Protein AF-0000000078178823 (afdb_homodimer)

Secondary structure (DSSP, 8-state):
---PPPEEEEEE--SSHHHHHHHHHHIIIIIGGGTT--SEEEEEEEEE-TTS-HHHHHHHHHHHHHHHHHTT---EEEEEEES-HHHHHHHHHHHTT-SEEEEES--TT--TT-SS-HHHHHHHHH-SSEEEEE---/---PPPEEEEEEE-SSHHHHHHHHHHIIIIIGGGTT--SEEEEEEEEE-TTS-HHHHHHHHHHHHHHHHHTT---EEEEEEES-HHHHHHHHHHHTT-SEEEEES--TT--TT-SS-HHHHHHHHH-SSEEEEE---

Foldseek 3Di:
DPLPQAAEEEEEWAPFPQSVVQLLVCCVPQNLVPPPPGSYQYEYEYEDEPPDDPVRLVVRQVVSCVSCVVSPNHRYHYYYHYDDLQVRQLVVCVVVVHQEYEYEQDDDPDDPPRRRYPNLVSCCVRRPHYYHYDYDD/DPLPQAAEEEEEWAPFPQSVVQLLVCCVPQNLVPPPDGSYQYEYEYEDEPPDDPVRLVVRQVVSCVSCVVSPNHRYHYYYHYDDLQVRQLVVCVVVVHQEYEYEQEDDPDDPPRRRYPNLVSCCVRRPHYYHYDYDD

Sequence (274 aa):
MAVAEKQVMVIGIDDSEHSTYALEWILDHFFVPVAPNCPFKLYIVHAKPTASSAKISARVLEKAKEICTSKSVTDVVLEVGEGDARNVLCEAVEKHHASILVVGSHGYGAIRRAFLGSVSDYCIHNASCSVVIVKKTMAVAEKQVMVIGIDDSEHSTYALEWILDHFFVPVAPNCPFKLYIVHAKPTASSAKISARVLEKAKEICTSKSVTDVVLEVGEGDARNVLCEAVEKHHASILVVGSHGYGAIRRAFLGSVSDYCIHNASCSVVIVKKT

Organism: Punica granatum (NCBI:txid22663)

Structure (mmCIF, N/CA/C/O backbone):
data_AF-0000000078178823-model_v1
#
loop_
_entity.id
_entity.type
_entity.pdbx_description
1 polymer 'UspA domain-containing protein'
#
loop_
_atom_site.group_PDB
_atom_site.id
_atom_site.type_symbol
_atom_site.label_atom_id
_atom_site.label_alt_id
_atom_site.label_comp_id
_atom_site.label_asym_id
_atom_site.label_entity_id
_atom_site.label_seq_id
_atom_site.pdbx_PDB_ins_code
_atom_site.Cartn_x
_atom_site.Cartn_y
_atom_site.Cartn_z
_atom_site.occupancy
_atom_site.B_iso_or_equiv
_atom_site.auth_seq_id
_atom_site.auth_comp_id
_atom_site.auth_asym_id
_atom_site.auth_atom_id
_atom_site.pdbx_PDB_model_num
ATOM 1 N N . MET A 1 1 ? -22.641 -2.041 21.281 1 36.16 1 MET A N 1
ATOM 2 C CA . MET A 1 1 ? -21.891 -2.883 20.344 1 36.16 1 MET A CA 1
ATOM 3 C C . MET A 1 1 ? -20.453 -2.389 20.203 1 36.16 1 MET A C 1
ATOM 5 O O . MET A 1 1 ? -20.219 -1.2 19.969 1 36.16 1 MET A O 1
ATOM 9 N N . ALA A 1 2 ? -19.516 -3.02 20.672 1 43.03 2 ALA A N 1
ATOM 10 C CA . ALA A 1 2 ? -18.141 -2.512 20.812 1 43.03 2 ALA A CA 1
ATOM 11 C C . ALA A 1 2 ? -17.609 -1.988 19.484 1 43.03 2 ALA A C 1
ATOM 13 O O . ALA A 1 2 ? -17.594 -2.715 18.484 1 43.03 2 ALA A O 1
ATOM 14 N N . VAL A 1 3 ? -17.906 -0.831 19.078 1 53.41 3 VAL A N 1
ATOM 15 C CA . VAL A 1 3 ? -17.453 -0.227 17.828 1 53.41 3 VAL A CA 1
ATOM 16 C C . VAL A 1 3 ? -15.992 -0.586 17.578 1 53.41 3 VAL A C 1
ATOM 18 O O . VAL A 1 3 ? -15.125 -0.303 18.406 1 53.41 3 VAL A O 1
ATOM 21 N N . ALA A 1 4 ? -15.711 -1.57 16.781 1 67.44 4 ALA A N 1
ATOM 22 C CA . ALA A 1 4 ? -14.344 -1.986 16.469 1 67.44 4 ALA A CA 1
ATOM 23 C C . ALA A 1 4 ? -13.469 -0.785 16.125 1 67.44 4 ALA A C 1
ATOM 25 O O . ALA A 1 4 ? -13.906 0.122 15.414 1 67.44 4 ALA A O 1
ATOM 26 N N . GLU A 1 5 ? -12.461 -0.578 16.984 1 86.25 5 GLU A N 1
ATOM 27 C CA . GLU A 1 5 ? -11.508 0.513 16.812 1 86.25 5 GLU A CA 1
ATOM 28 C C . GLU A 1 5 ? -10.961 0.547 15.383 1 86.25 5 GLU A C 1
ATOM 30 O O . GLU A 1 5 ? -10.641 -0.496 14.812 1 86.25 5 GLU A O 1
ATOM 35 N N . LYS A 1 6 ? -11.102 1.68 14.766 1 94.75 6 LYS A N 1
ATOM 36 C CA . LYS A 1 6 ? -10.617 1.853 13.398 1 94.75 6 LYS A CA 1
ATOM 37 C C . LYS A 1 6 ? -9.102 1.7 13.32 1 94.75 6 LYS A C 1
ATOM 39 O O . LYS A 1 6 ? -8.391 2.1 14.242 1 94.75 6 LYS A O 1
ATOM 44 N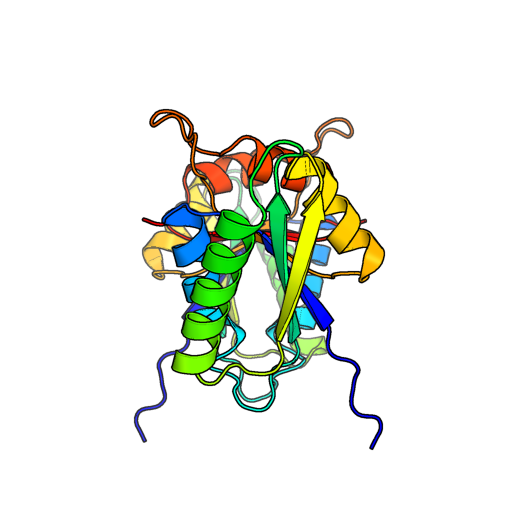 N . GLN A 1 7 ? -8.68 1.023 12.32 1 96.75 7 GLN A N 1
ATOM 45 C CA . GLN A 1 7 ? -7.246 0.985 12.07 1 96.75 7 GLN A CA 1
ATOM 46 C C . GLN A 1 7 ? -6.73 2.342 11.602 1 96.75 7 GLN A C 1
ATOM 48 O O . GLN A 1 7 ? -7.457 3.09 10.938 1 96.75 7 GLN A O 1
ATOM 53 N N . VAL A 1 8 ? -5.504 2.658 11.945 1 97.94 8 VAL A N 1
ATOM 54 C CA . VAL A 1 8 ? -4.949 3.975 11.656 1 97.94 8 VAL A CA 1
ATOM 55 C C . VAL A 1 8 ? -4.137 3.924 10.359 1 97.94 8 VAL A C 1
ATOM 57 O O . VAL A 1 8 ? -3.307 3.029 10.18 1 97.94 8 VAL A O 1
ATOM 60 N N . MET A 1 9 ? -4.391 4.824 9.469 1 98.62 9 MET A N 1
ATOM 61 C CA . MET A 1 9 ? -3.629 5.09 8.25 1 98.62 9 MET A CA 1
ATOM 62 C C . MET A 1 9 ? -3.021 6.488 8.281 1 98.62 9 MET A C 1
ATOM 64 O O . MET A 1 9 ? -3.715 7.465 8.57 1 98.62 9 MET A O 1
ATOM 68 N N . VAL A 1 10 ? -1.735 6.551 8.062 1 98.88 10 VAL A N 1
ATOM 69 C CA . VAL A 1 10 ? -1.032 7.828 7.988 1 98.88 10 VAL A CA 1
ATOM 70 C C . VAL A 1 10 ? -0.625 8.109 6.543 1 98.88 10 VAL A C 1
ATOM 72 O O . VAL A 1 10 ? -0.158 7.207 5.836 1 98.88 10 VAL A O 1
ATOM 75 N N . ILE A 1 11 ? -0.822 9.289 6.105 1 98.88 11 ILE A N 1
ATOM 76 C CA . ILE A 1 11 ? -0.315 9.695 4.801 1 98.88 11 ILE A CA 1
ATOM 77 C C . ILE A 1 11 ? 0.519 10.969 4.941 1 98.88 11 ILE A C 1
ATOM 79 O O . ILE A 1 11 ? 0.157 11.875 5.695 1 98.88 11 ILE A O 1
ATOM 83 N N . GLY A 1 12 ? 1.683 10.984 4.277 1 98.31 12 GLY A N 1
ATOM 84 C CA . GLY A 1 12 ? 2.482 12.195 4.168 1 98.31 12 GLY A CA 1
ATOM 85 C C . GLY A 1 12 ? 2.053 13.094 3.025 1 98.31 12 GLY A C 1
ATOM 86 O O . GLY A 1 12 ? 1.859 12.633 1.899 1 98.31 12 GLY A O 1
ATOM 87 N N . ILE A 1 13 ? 1.936 14.391 3.355 1 97.38 13 ILE A N 1
ATOM 88 C CA . ILE A 1 13 ? 1.547 15.336 2.316 1 97.38 13 ILE A CA 1
ATOM 89 C C . ILE A 1 13 ? 2.52 16.516 2.303 1 97.38 13 ILE A C 1
ATOM 91 O O . ILE A 1 13 ? 2.984 16.953 3.355 1 97.38 13 ILE A O 1
ATOM 95 N N . ASP A 1 14 ? 2.818 16.953 1.162 1 94.19 14 ASP A N 1
ATOM 96 C CA . ASP A 1 14 ? 3.559 18.188 0.953 1 94.19 14 ASP A CA 1
ATOM 97 C C . ASP A 1 14 ? 2.9 19.047 -0.125 1 94.19 14 ASP A C 1
ATOM 99 O O . ASP A 1 14 ? 1.685 18.984 -0.322 1 94.19 14 ASP A O 1
ATOM 103 N N . ASP A 1 15 ? 3.68 19.891 -0.769 1 92.25 15 ASP A N 1
ATOM 104 C CA . ASP A 1 15 ? 3.086 20.766 -1.768 1 92.25 15 ASP A CA 1
ATOM 105 C C . ASP A 1 15 ? 3.248 20.203 -3.174 1 92.25 15 ASP A C 1
ATOM 107 O O . ASP A 1 15 ? 3.035 20.906 -4.164 1 92.25 15 ASP A O 1
ATOM 111 N N . SER A 1 16 ? 3.611 18.938 -3.324 1 92.19 16 SER A N 1
ATOM 112 C CA . SER A 1 16 ? 3.84 18.312 -4.625 1 92.19 16 SER A CA 1
ATOM 113 C C . SER A 1 16 ? 2.553 17.719 -5.188 1 92.19 16 SER A C 1
ATOM 115 O O . SER A 1 16 ? 1.635 17.375 -4.434 1 92.19 16 SER A O 1
ATOM 117 N N . GLU A 1 17 ? 2.449 17.562 -6.488 1 93.38 17 GLU A N 1
ATOM 118 C CA . GLU A 1 17 ? 1.329 16.891 -7.156 1 93.38 17 GLU A CA 1
ATOM 119 C C . GLU A 1 17 ? 1.271 15.414 -6.805 1 93.38 17 GLU A C 1
ATOM 121 O O . GLU A 1 17 ? 0.188 14.828 -6.727 1 93.38 17 GLU A O 1
ATOM 126 N N . HIS A 1 18 ? 2.42 14.867 -6.543 1 94.31 18 HIS A N 1
ATOM 127 C CA . HIS A 1 18 ? 2.479 13.438 -6.238 1 94.31 18 HIS A CA 1
ATOM 128 C C . HIS A 1 18 ? 1.829 13.141 -4.891 1 94.31 18 HIS A C 1
ATOM 130 O O . HIS A 1 18 ? 1.118 12.141 -4.75 1 94.31 18 HIS A O 1
ATOM 136 N N . SER A 1 19 ? 2.127 14.016 -3.91 1 95.94 19 SER A N 1
ATOM 137 C CA . SER A 1 19 ? 1.507 13.797 -2.609 1 95.94 19 SER A CA 1
ATOM 138 C C . SER A 1 19 ? 0.006 14.07 -2.658 1 95.94 19 SER A C 1
ATOM 140 O O . SER A 1 19 ? -0.776 13.375 -2.006 1 95.94 19 SER A O 1
ATOM 142 N N . THR A 1 20 ? -0.407 15.07 -3.42 1 96.69 20 THR A N 1
ATOM 143 C CA . THR A 1 20 ? -1.826 15.352 -3.611 1 96.69 20 THR A CA 1
ATOM 144 C C . THR A 1 20 ? -2.521 14.18 -4.301 1 96.69 20 THR A C 1
ATOM 146 O O . THR A 1 20 ? -3.592 13.742 -3.871 1 96.69 20 THR A O 1
ATOM 149 N N . TYR A 1 21 ? -1.889 13.688 -5.34 1 97.75 21 TYR A N 1
ATOM 150 C CA . TYR A 1 21 ? -2.43 12.516 -6.023 1 97.75 21 TYR A CA 1
ATOM 151 C C . TYR A 1 21 ? -2.543 11.336 -5.074 1 97.75 21 TYR A C 1
ATOM 153 O O . TYR A 1 21 ? -3.533 10.602 -5.098 1 97.75 21 TYR A O 1
ATOM 161 N N . ALA A 1 22 ? -1.539 11.188 -4.23 1 98.5 22 ALA A N 1
ATOM 162 C CA . ALA A 1 22 ? -1.562 10.07 -3.285 1 98.5 22 ALA A CA 1
ATOM 163 C C . ALA A 1 22 ? -2.768 10.164 -2.355 1 98.5 22 ALA A C 1
ATOM 165 O O . ALA A 1 22 ? -3.434 9.164 -2.09 1 98.5 22 ALA A O 1
ATOM 166 N N . LEU A 1 23 ? -3.045 11.336 -1.904 1 98.62 23 LEU A N 1
ATOM 167 C CA . LEU A 1 23 ? -4.211 11.539 -1.052 1 98.62 23 LEU A CA 1
ATOM 168 C C . LEU A 1 23 ? -5.496 11.195 -1.8 1 98.62 23 LEU A C 1
ATOM 170 O O . LEU A 1 23 ? -6.324 10.43 -1.307 1 98.62 23 LEU A O 1
ATOM 174 N N . GLU A 1 24 ? -5.621 11.711 -2.961 1 98.62 24 GLU A N 1
ATOM 175 C CA . GLU A 1 24 ? -6.812 11.414 -3.754 1 98.62 24 GLU A CA 1
ATOM 176 C C . GLU A 1 24 ? -6.945 9.914 -4.004 1 98.62 24 GLU A C 1
ATOM 178 O O . GLU A 1 24 ? -8.047 9.359 -3.908 1 98.62 24 GLU A O 1
ATOM 183 N N . TRP A 1 25 ? -5.848 9.359 -4.324 1 98.5 25 TRP A N 1
ATOM 184 C CA . TRP A 1 25 ? -5.82 7.941 -4.656 1 98.5 25 TRP A CA 1
ATOM 185 C C . TRP A 1 25 ? -6.301 7.094 -3.48 1 98.5 25 TRP A C 1
ATOM 187 O O . TRP A 1 25 ? -7.152 6.219 -3.645 1 98.5 25 TRP A O 1
ATOM 197 N N . ILE A 1 26 ? -5.797 7.355 -2.244 1 98.44 26 ILE A N 1
ATOM 198 C CA . ILE A 1 26 ? -6.195 6.504 -1.129 1 98.44 26 ILE A CA 1
ATOM 199 C C . ILE A 1 26 ? -7.66 6.758 -0.779 1 98.44 26 ILE A C 1
ATOM 201 O O . ILE A 1 26 ? -8.367 5.848 -0.338 1 98.44 26 ILE A O 1
ATOM 205 N N . LEU A 1 27 ? -8.148 7.988 -0.981 1 98.38 27 LEU A N 1
ATOM 206 C CA . LEU A 1 27 ? -9.555 8.266 -0.74 1 98.38 27 LEU A CA 1
ATOM 207 C C . LEU A 1 27 ? -10.438 7.504 -1.726 1 98.38 27 LEU A C 1
ATOM 209 O O . LEU A 1 27 ? -11.422 6.875 -1.328 1 98.38 27 LEU A O 1
ATOM 213 N N . ASP A 1 28 ? -10.016 7.492 -2.938 1 97.75 28 ASP A N 1
ATOM 214 C CA . ASP A 1 28 ? -10.797 6.867 -3.998 1 97.75 28 ASP A CA 1
ATOM 215 C C . ASP A 1 28 ? -10.789 5.344 -3.863 1 97.75 28 ASP A C 1
ATOM 217 O O . ASP A 1 28 ? -11.742 4.676 -4.266 1 97.75 28 ASP A O 1
ATOM 221 N N . HIS A 1 29 ? -9.773 4.84 -3.232 1 97 29 HIS A N 1
ATOM 222 C CA . HIS A 1 29 ? -9.625 3.389 -3.266 1 97 29 HIS A CA 1
ATOM 223 C C . HIS A 1 29 ? -9.992 2.768 -1.92 1 97 29 HIS A C 1
ATOM 225 O O . HIS A 1 29 ? -10.477 1.636 -1.864 1 97 29 HIS A O 1
ATOM 231 N N . PHE A 1 30 ? -9.836 3.533 -0.804 1 96.69 30 PHE A N 1
ATOM 232 C CA . PHE A 1 30 ? -9.961 2.895 0.5 1 96.69 30 PHE A CA 1
ATOM 233 C C . PHE A 1 30 ? -11.047 3.566 1.33 1 96.69 30 PHE A C 1
ATOM 235 O O . PHE A 1 30 ? -11.5 3.016 2.34 1 96.69 30 PHE A O 1
ATOM 242 N N . PHE A 1 31 ? -11.539 4.688 0.917 1 96.88 31 PHE A N 1
ATOM 243 C CA . PHE A 1 31 ? -12.484 5.406 1.763 1 96.88 31 PHE A CA 1
ATOM 244 C C . PHE A 1 31 ? -13.836 5.543 1.073 1 96.88 31 PHE A C 1
ATOM 246 O O . PHE A 1 31 ? -14.844 5.035 1.568 1 96.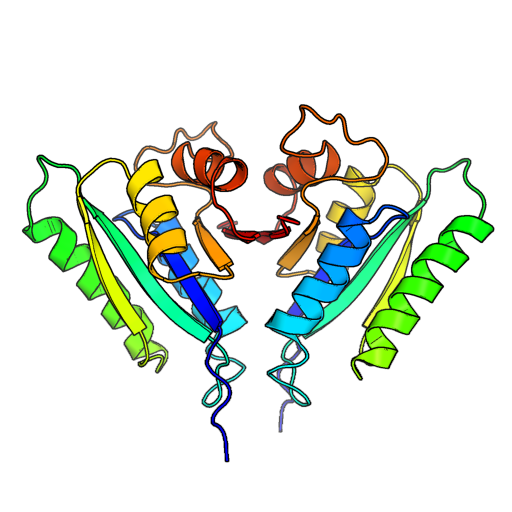88 31 PHE A O 1
ATOM 253 N N . VAL A 1 32 ? -13.828 6.07 -0.137 1 96.62 32 VAL A N 1
ATOM 254 C CA . VAL A 1 32 ? -15.07 6.391 -0.833 1 96.62 32 VAL A CA 1
ATOM 255 C C . VAL A 1 32 ? -15.867 5.113 -1.085 1 96.62 32 VAL A C 1
ATOM 257 O O . VAL A 1 32 ? -17.062 5.051 -0.797 1 96.62 32 VAL A O 1
ATOM 260 N N . PRO A 1 33 ? -15.25 4.047 -1.498 1 95.06 33 PRO A N 1
ATOM 261 C CA . PRO A 1 33 ? -16.031 2.861 -1.863 1 95.06 33 PRO A CA 1
ATOM 262 C C . PRO A 1 33 ? -16.641 2.164 -0.653 1 95.06 33 PRO A C 1
ATOM 264 O O . PRO A 1 33 ? -17.531 1.316 -0.808 1 95.06 33 PRO A O 1
ATOM 267 N N . VAL A 1 34 ? -16.172 2.5 0.53 1 93.5 34 VAL A N 1
ATOM 268 C CA . VAL A 1 34 ? -16.672 1.788 1.703 1 93.5 34 VAL A CA 1
ATOM 269 C C . VAL A 1 34 ? -17.391 2.762 2.631 1 93.5 34 VAL A C 1
ATOM 271 O O . VAL A 1 34 ? -17.672 2.438 3.787 1 93.5 34 VAL A O 1
ATOM 274 N N . ALA A 1 35 ? -17.656 3.912 2.125 1 90.44 35 ALA A N 1
ATOM 275 C CA . ALA A 1 35 ? -18.422 4.895 2.898 1 90.44 35 ALA A CA 1
ATOM 276 C C . ALA A 1 35 ? -19.859 4.422 3.125 1 90.44 35 ALA A C 1
ATOM 278 O O . ALA A 1 35 ? -20.438 3.77 2.262 1 90.44 35 ALA A O 1
ATOM 279 N N . PRO A 1 36 ? -20.297 4.645 4.312 1 86 36 P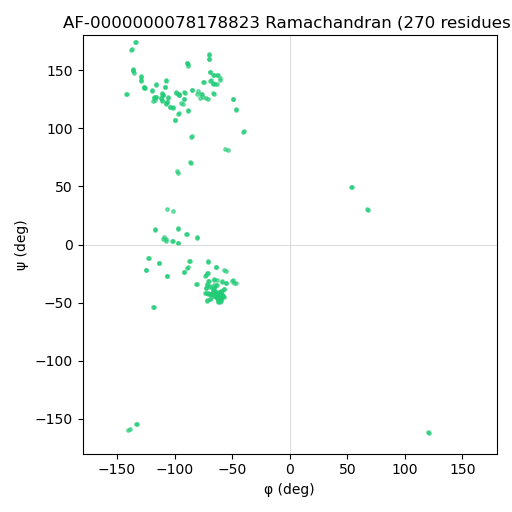RO A N 1
ATOM 280 C CA . PRO A 1 36 ? -19.734 5.492 5.375 1 86 36 PRO A CA 1
ATOM 281 C C . PRO A 1 36 ? -19.016 4.691 6.445 1 86 36 PRO A C 1
ATOM 283 O O . PRO A 1 36 ? -18.547 5.258 7.445 1 86 36 PRO A O 1
ATOM 286 N N . ASN A 1 37 ? -18.938 3.418 6.273 1 86.44 37 ASN A N 1
ATOM 287 C CA . ASN A 1 37 ? -18.328 2.57 7.297 1 86.44 37 ASN A CA 1
ATOM 288 C C . ASN A 1 37 ? -16.859 2.266 6.988 1 86.44 37 ASN A C 1
ATOM 290 O O . ASN A 1 37 ? -16.484 1.102 6.879 1 86.44 37 ASN A O 1
ATOM 294 N N . CYS A 1 38 ? -16.062 3.24 6.934 1 92.12 38 CYS A N 1
ATOM 295 C CA . CYS A 1 38 ? -14.641 3.078 6.645 1 92.12 38 CYS A CA 1
ATOM 296 C C . CYS A 1 38 ? -13.898 2.543 7.863 1 92.12 38 CYS A C 1
ATOM 298 O O . CYS A 1 38 ? -14.031 3.08 8.961 1 92.12 38 CYS A O 1
ATOM 300 N N . PRO A 1 39 ? -13.156 1.541 7.688 1 94.25 39 PRO A N 1
ATOM 301 C CA . PRO A 1 39 ? -12.445 0.954 8.828 1 94.25 39 PRO A CA 1
ATOM 302 C C . PRO A 1 39 ? -11.18 1.717 9.188 1 94.25 39 PRO A C 1
ATOM 304 O O . PRO A 1 39 ? -10.438 1.304 10.094 1 94.25 39 PRO A O 1
ATOM 307 N N . PHE A 1 40 ? -10.93 2.838 8.555 1 96.56 40 PHE A N 1
ATOM 308 C CA . PHE A 1 40 ? -9.68 3.553 8.75 1 96.56 40 PHE A CA 1
ATOM 309 C C . PHE A 1 40 ? -9.922 4.918 9.383 1 96.56 40 PHE A C 1
ATOM 311 O O . PHE A 1 40 ? -10.898 5.594 9.047 1 96.56 40 PHE A O 1
ATOM 318 N N . LYS A 1 41 ? -9.133 5.199 10.25 1 97.44 41 LYS A N 1
ATOM 319 C CA . LYS A 1 41 ? -8.898 6.582 10.672 1 97.44 41 LYS A CA 1
ATOM 320 C C . LYS A 1 41 ? -7.688 7.176 9.953 1 97.44 41 LYS A C 1
ATOM 322 O O . LYS A 1 41 ? -6.594 6.609 10 1 97.44 41 LYS A O 1
ATOM 327 N N . LEU A 1 42 ? -7.871 8.305 9.375 1 98.5 42 LEU A N 1
ATOM 328 C CA . LEU A 1 42 ? -6.836 8.859 8.508 1 98.5 42 LEU A CA 1
ATOM 329 C C . LEU A 1 42 ? -6.113 10.016 9.203 1 98.5 42 LEU A C 1
ATOM 331 O O . LEU A 1 42 ? -6.75 10.945 9.688 1 98.5 42 LEU A O 1
ATOM 335 N N . TYR A 1 43 ? -4.832 9.938 9.266 1 98.88 43 TYR A N 1
ATOM 336 C CA . TYR A 1 43 ? -3.959 11.031 9.664 1 98.88 43 TYR A CA 1
ATOM 337 C C . TYR A 1 43 ? -3.209 11.602 8.461 1 98.88 43 TYR A C 1
ATOM 339 O O . TYR A 1 43 ? -2.484 10.875 7.777 1 98.88 43 TYR A O 1
ATOM 347 N N . ILE A 1 44 ? -3.369 12.836 8.234 1 98.88 44 ILE A N 1
ATOM 348 C CA . ILE A 1 44 ? -2.639 13.547 7.191 1 98.88 44 ILE A CA 1
ATOM 349 C C . ILE A 1 44 ? -1.534 14.391 7.82 1 98.88 44 ILE A C 1
ATOM 351 O O . ILE A 1 44 ? -1.814 15.32 8.578 1 98.88 44 ILE A O 1
ATOM 355 N N . VAL A 1 45 ? -0.297 14.062 7.449 1 98.62 45 VAL A N 1
ATOM 356 C CA . VAL A 1 45 ? 0.845 14.648 8.141 1 98.62 45 VAL A CA 1
ATOM 357 C C . VAL A 1 45 ? 1.678 15.477 7.168 1 98.62 45 VAL A C 1
ATOM 359 O O . VAL A 1 45 ? 2.061 14.992 6.102 1 98.62 45 VAL A O 1
ATOM 362 N N . HIS A 1 46 ? 1.916 16.625 7.473 1 97.5 46 HIS A N 1
ATOM 363 C CA . HIS A 1 46 ? 2.836 17.5 6.75 1 97.5 46 HIS A CA 1
ATOM 364 C C . HIS A 1 46 ? 4.086 17.797 7.578 1 97.5 46 HIS A C 1
ATOM 366 O O . HIS A 1 46 ? 3.986 18.25 8.719 1 97.5 46 HIS A O 1
ATOM 372 N N . ALA A 1 47 ? 5.223 17.453 6.93 1 95.62 47 ALA A N 1
ATOM 373 C CA . ALA A 1 47 ? 6.496 17.781 7.562 1 95.62 47 ALA A CA 1
ATOM 374 C C . ALA A 1 47 ? 6.957 19.188 7.168 1 95.62 47 ALA A C 1
ATOM 376 O O . ALA A 1 47 ? 7.172 19.453 5.984 1 95.62 47 ALA A O 1
ATOM 377 N N . LYS A 1 48 ? 7.023 19.969 8.047 1 89 48 LYS A N 1
ATOM 378 C CA . LYS A 1 48 ? 7.461 21.344 7.852 1 89 48 LYS A CA 1
ATOM 379 C C . LYS A 1 48 ? 8.953 21.5 8.133 1 89 48 LYS A C 1
ATOM 381 O O . LYS A 1 48 ? 9.422 21.172 9.227 1 89 48 LYS A O 1
ATOM 386 N N . PRO A 1 49 ? 9.633 21.984 7.059 1 78.69 49 PRO A N 1
ATOM 387 C CA . PRO A 1 49 ? 11.023 22.281 7.414 1 78.69 49 PRO A CA 1
ATOM 388 C C . PRO A 1 49 ? 11.125 23.328 8.523 1 78.69 49 PRO A C 1
ATOM 390 O O . PRO A 1 49 ? 10.273 24.203 8.633 1 78.69 49 PRO A O 1
ATOM 393 N N . THR A 1 50 ? 12.062 23.172 9.383 1 70.69 50 THR A N 1
ATOM 394 C CA . THR A 1 50 ? 12.266 24.031 10.531 1 70.69 50 THR A CA 1
ATOM 395 C C . THR A 1 50 ? 12.227 25.5 10.117 1 70.69 50 THR A C 1
ATOM 397 O O . THR A 1 50 ? 11.664 26.344 10.82 1 70.69 50 THR A O 1
ATOM 400 N N . ALA A 1 51 ? 12.656 25.797 8.992 1 71.81 51 ALA A N 1
ATOM 401 C CA . ALA A 1 51 ? 12.797 27.188 8.57 1 71.81 51 ALA A CA 1
ATOM 402 C C . ALA A 1 51 ? 11.594 27.641 7.754 1 71.81 51 ALA A C 1
ATOM 404 O O . ALA A 1 51 ? 11.508 28.797 7.348 1 71.81 51 ALA A O 1
ATOM 405 N N . SER A 1 52 ? 10.688 26.766 7.617 1 67.12 52 SER A N 1
ATOM 406 C CA . SER A 1 52 ? 9.602 27.094 6.707 1 67.12 52 SER A CA 1
ATOM 407 C C . SER A 1 52 ? 8.461 27.812 7.43 1 67.12 52 SER A C 1
ATOM 409 O O . SER A 1 52 ? 8.344 27.719 8.656 1 67.12 52 SER A O 1
ATOM 411 N N . SER A 1 53 ? 7.77 28.516 6.656 1 72.69 53 SER A N 1
ATOM 412 C CA . SER A 1 53 ? 6.668 29.344 7.156 1 72.69 53 SER A CA 1
ATOM 413 C C . SER A 1 53 ? 5.457 28.484 7.504 1 72.69 53 SER A C 1
ATOM 415 O O . SER A 1 53 ? 5.164 27.5 6.816 1 72.69 53 SER A O 1
ATOM 417 N N . ALA A 1 54 ? 4.898 28.859 8.547 1 82.56 54 ALA A N 1
ATOM 418 C CA . ALA A 1 54 ? 3.629 28.297 8.992 1 82.56 54 ALA A CA 1
ATOM 419 C C . ALA A 1 54 ? 2.553 28.453 7.922 1 82.56 54 ALA A C 1
ATOM 421 O O . ALA A 1 54 ? 1.63 27.641 7.84 1 82.56 54 ALA A O 1
ATOM 422 N N . LYS A 1 55 ? 2.812 29.391 7.074 1 87.06 55 LYS A N 1
ATOM 423 C CA . LYS A 1 55 ? 1.81 29.688 6.055 1 87.06 55 LYS A CA 1
ATOM 424 C C . LYS A 1 55 ? 1.758 28.578 5.004 1 87.06 55 LYS A C 1
ATOM 426 O O . LYS A 1 55 ? 0.678 28.203 4.539 1 87.06 55 LYS A O 1
ATOM 431 N N . ILE A 1 56 ? 2.82 28.062 4.684 1 86.81 56 ILE A N 1
ATOM 432 C CA . ILE A 1 56 ? 2.871 27.016 3.668 1 86.81 56 ILE A CA 1
ATOM 433 C C . ILE A 1 56 ? 2.215 25.75 4.203 1 86.81 56 ILE A C 1
ATOM 435 O O . ILE A 1 56 ? 1.407 25.125 3.512 1 86.81 56 ILE A O 1
ATOM 439 N N . SER A 1 57 ? 2.521 25.469 5.41 1 92.81 57 SER A N 1
ATOM 440 C CA . SER A 1 57 ? 1.923 24.297 6.031 1 92.81 57 SER A CA 1
ATOM 441 C C . SER A 1 57 ? 0.403 24.406 6.086 1 92.81 57 SER A C 1
ATOM 443 O O . SER A 1 57 ? -0.309 23.438 5.809 1 92.81 57 SER A O 1
ATOM 445 N N . ALA A 1 58 ? -0.041 25.578 6.438 1 94 58 ALA A N 1
ATOM 446 C CA . ALA A 1 58 ? -1.481 25.812 6.516 1 94 58 ALA A CA 1
ATOM 447 C C . ALA A 1 58 ? -2.145 25.609 5.156 1 94 58 ALA A C 1
ATOM 449 O O . ALA A 1 58 ? -3.209 25 5.059 1 94 58 ALA A O 1
ATOM 450 N N . ARG A 1 59 ? -1.521 26.062 4.164 1 94.56 59 ARG A N 1
ATOM 451 C CA . ARG A 1 59 ? -2.055 25.953 2.812 1 94.56 59 ARG A CA 1
ATOM 452 C C . ARG A 1 59 ? -2.104 24.484 2.373 1 94.56 59 ARG A C 1
ATOM 454 O O . ARG A 1 59 ? -3.096 24.047 1.795 1 94.56 59 ARG A O 1
ATOM 461 N N . VAL A 1 60 ? -1.052 23.797 2.646 1 95.25 60 VAL A N 1
ATOM 462 C CA . VAL A 1 60 ? -0.96 22.391 2.268 1 95.25 60 VAL A CA 1
ATOM 463 C C . VAL A 1 60 ? -2.066 21.594 2.961 1 95.25 60 VAL A C 1
ATOM 465 O O . VAL A 1 60 ? -2.779 20.828 2.316 1 95.25 60 VAL A O 1
ATOM 468 N N . LEU A 1 61 ? -2.238 21.828 4.234 1 97.12 61 LEU A N 1
ATOM 469 C CA . LEU A 1 61 ? -3.227 21.078 4.996 1 97.12 61 LEU A CA 1
ATOM 470 C C . LEU A 1 61 ? -4.645 21.5 4.625 1 97.12 61 LEU A C 1
ATOM 472 O O . LEU A 1 61 ? -5.562 20.672 4.629 1 97.12 61 LEU A O 1
ATOM 476 N N . GLU A 1 62 ? -4.805 22.734 4.316 1 97.25 62 GLU A N 1
ATOM 477 C CA . GLU A 1 62 ? -6.113 23.203 3.873 1 97.25 62 GLU A CA 1
ATOM 478 C C . GLU A 1 62 ? -6.52 22.547 2.559 1 97.25 62 GLU A C 1
ATOM 480 O O . GLU A 1 62 ? -7.672 22.141 2.389 1 97.25 62 GLU A O 1
ATOM 485 N N . LYS A 1 63 ? -5.617 22.5 1.678 1 97.69 63 LYS A N 1
ATOM 486 C CA . LYS A 1 63 ? -5.875 21.828 0.414 1 97.69 63 LYS A CA 1
ATOM 487 C C . LYS A 1 63 ? -6.238 20.359 0.644 1 97.69 63 LYS A C 1
ATOM 489 O O . LYS A 1 63 ? -7.172 19.844 0.028 1 97.69 63 LYS A O 1
ATOM 494 N N . ALA A 1 64 ? -5.488 19.719 1.53 1 98.44 64 ALA A N 1
ATOM 495 C CA . ALA A 1 64 ? -5.773 18.328 1.865 1 98.44 64 ALA A CA 1
ATOM 496 C C . ALA A 1 64 ? -7.18 18.188 2.447 1 98.44 64 ALA A C 1
ATOM 498 O O . ALA A 1 64 ? -7.914 17.266 2.082 1 98.44 64 ALA A O 1
ATOM 499 N N . LYS A 1 65 ? -7.527 19.078 3.279 1 98.06 65 LYS A N 1
ATOM 500 C CA . LYS A 1 65 ? -8.852 19.078 3.887 1 98.06 65 LYS A CA 1
ATOM 501 C C . LYS A 1 65 ? -9.945 19.234 2.832 1 98.06 65 LYS A C 1
ATOM 503 O O . LYS A 1 65 ? -10.977 18.562 2.885 1 98.06 65 LYS A O 1
ATOM 508 N N . GLU A 1 66 ? -9.719 20.078 1.94 1 98.12 66 GLU A N 1
ATOM 509 C CA . GLU A 1 66 ? -10.68 20.328 0.867 1 98.12 66 GLU A CA 1
ATOM 510 C C . GLU A 1 66 ? -10.883 19.062 0.025 1 98.12 66 GLU A C 1
ATOM 512 O O . GLU A 1 66 ? -12.016 18.75 -0.349 1 98.12 66 GLU A O 1
ATOM 517 N N . ILE A 1 67 ? -9.836 18.438 -0.244 1 98.44 67 ILE A N 1
ATOM 518 C CA . ILE A 1 67 ? -9.914 17.203 -1.015 1 98.44 67 ILE A CA 1
ATOM 519 C C . ILE A 1 67 ? -10.75 16.172 -0.259 1 98.44 67 ILE A C 1
ATOM 521 O O . ILE A 1 67 ? -11.648 15.539 -0.835 1 98.44 67 ILE A O 1
ATOM 525 N N . CYS A 1 68 ? -10.469 16.031 1.008 1 98.38 68 CYS A N 1
ATOM 526 C CA . CYS A 1 68 ? -11.227 15.094 1.827 1 98.38 68 CYS A CA 1
ATOM 527 C C . CYS A 1 68 ? -12.703 15.469 1.855 1 98.38 68 CYS A C 1
ATOM 529 O O . CYS A 1 68 ? -13.57 14.602 1.68 1 98.38 68 CYS A O 1
ATOM 531 N N . THR A 1 69 ? -12.977 16.719 2.018 1 97.62 69 THR A N 1
ATOM 532 C CA . THR A 1 69 ? -14.352 17.203 2.109 1 97.62 69 THR A CA 1
ATOM 533 C C . THR A 1 69 ? -15.094 16.969 0.798 1 97.62 69 THR A C 1
ATOM 535 O O . THR A 1 69 ? -16.25 16.547 0.803 1 97.62 69 THR A O 1
ATOM 538 N N . SER A 1 70 ? -14.406 17.203 -0.276 1 97.81 70 SER A N 1
ATOM 539 C CA . SER A 1 70 ? -15.023 17.047 -1.588 1 97.81 70 SER A CA 1
ATOM 540 C C . SER A 1 70 ? -15.422 15.594 -1.837 1 97.81 70 SER A C 1
ATOM 542 O O . S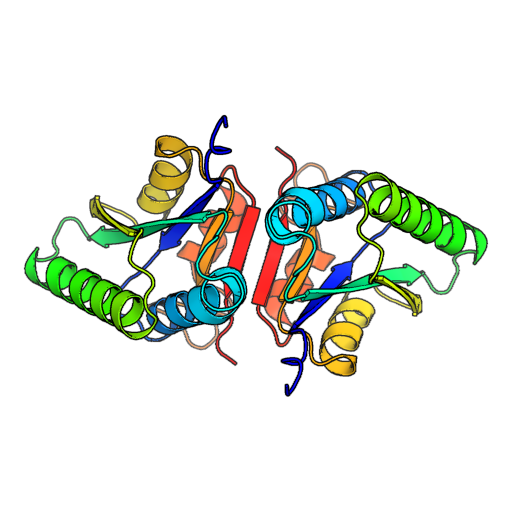ER A 1 70 ? -16.297 15.32 -2.664 1 97.81 70 SER A O 1
ATOM 544 N N . LYS A 1 71 ? -14.828 14.727 -1.08 1 97.25 71 LYS A N 1
ATOM 545 C CA . LYS A 1 71 ? -15.117 13.305 -1.25 1 97.25 71 LYS A CA 1
ATOM 546 C C . LYS A 1 71 ? -15.914 12.766 -0.066 1 97.25 71 LYS A C 1
ATOM 548 O O . LYS A 1 71 ? -16.031 11.547 0.099 1 97.25 71 LYS A O 1
ATOM 553 N N . SER A 1 72 ? -16.281 13.648 0.808 1 96.5 72 SER A N 1
ATOM 554 C CA . SER A 1 72 ? -17.141 13.367 1.955 1 96.5 72 SER A CA 1
ATOM 555 C C . SER A 1 72 ? -16.422 12.477 2.967 1 96.5 72 SER A C 1
ATOM 557 O O . SER A 1 72 ? -17.047 11.617 3.592 1 96.5 72 SER A O 1
ATOM 559 N N . VAL A 1 73 ? -15.094 12.633 2.982 1 95.75 73 VAL A N 1
ATOM 560 C CA . VAL A 1 73 ? -14.312 11.969 4.023 1 95.75 73 VAL A CA 1
ATOM 561 C C . VAL A 1 73 ? -13.977 12.969 5.125 1 95.75 73 VAL A C 1
ATOM 563 O O . VAL A 1 73 ? -13.062 13.789 4.973 1 95.75 73 VAL A O 1
ATOM 566 N N . THR A 1 74 ? -14.664 12.797 6.273 1 88.31 74 THR A N 1
ATOM 567 C CA . THR A 1 74 ? -14.57 13.883 7.242 1 88.31 74 THR A CA 1
ATOM 568 C C . THR A 1 74 ? -13.836 13.43 8.5 1 88.31 74 THR A C 1
ATOM 570 O O . THR A 1 74 ? -13.414 14.25 9.312 1 88.31 74 THR A O 1
ATOM 573 N N . ASP A 1 75 ? -13.68 12.164 8.695 1 90.12 75 ASP A N 1
ATOM 574 C CA . ASP A 1 75 ? -12.953 11.648 9.852 1 90.12 75 ASP A CA 1
ATOM 575 C C . ASP A 1 75 ? -11.453 11.594 9.578 1 90.12 75 ASP A C 1
ATOM 577 O O . ASP A 1 75 ? -10.891 10.508 9.406 1 90.12 75 ASP A O 1
ATOM 581 N N . VAL A 1 76 ? -10.922 12.773 9.523 1 97.19 76 VAL A N 1
ATOM 582 C CA . VAL A 1 76 ? -9.508 12.898 9.219 1 97.19 76 VAL A CA 1
ATOM 583 C C . VAL A 1 76 ? -8.828 13.797 10.25 1 97.19 76 VAL A C 1
ATOM 585 O O . VAL A 1 76 ? -9.43 14.742 10.75 1 97.19 76 VAL A O 1
ATOM 588 N N . VAL A 1 77 ? -7.625 13.516 10.617 1 98.5 77 VAL A N 1
ATOM 589 C CA . VAL A 1 77 ? -6.816 14.336 11.508 1 98.5 77 VAL A CA 1
ATOM 590 C C . VAL A 1 77 ? -5.652 14.953 10.734 1 98.5 77 VAL A C 1
ATOM 592 O O . VAL A 1 77 ? -4.918 14.25 10.039 1 98.5 77 VAL A O 1
ATOM 595 N N . LEU A 1 78 ? -5.543 16.219 10.82 1 98.31 78 LEU A N 1
ATOM 596 C CA . LEU A 1 78 ? -4.453 16.953 10.18 1 98.31 78 LEU A CA 1
ATOM 597 C C . LEU A 1 78 ? -3.354 17.266 11.188 1 98.31 78 LEU A C 1
ATOM 599 O O . LEU A 1 78 ? -3.633 17.781 12.273 1 98.31 78 LEU A O 1
ATOM 603 N N . GLU A 1 79 ? -2.141 16.969 10.805 1 97.75 79 GLU A N 1
ATOM 604 C CA . GLU A 1 79 ? -1.016 17.203 11.711 1 97.75 79 GLU A CA 1
ATOM 605 C C . GLU A 1 79 ? 0.16 17.844 10.969 1 97.75 79 GLU A C 1
ATOM 607 O O . GLU A 1 79 ? 0.385 17.562 9.797 1 97.75 79 GLU A O 1
ATOM 612 N N . VAL A 1 80 ? 0.882 18.625 11.703 1 96.69 80 VAL A N 1
ATOM 613 C CA . VAL A 1 80 ? 2.152 19.172 11.242 1 96.69 80 VAL A CA 1
ATOM 614 C C . VAL A 1 80 ? 3.283 18.703 12.148 1 96.69 80 VAL A C 1
ATOM 616 O O . VAL A 1 80 ? 3.174 18.766 13.375 1 96.69 80 VAL A O 1
ATOM 619 N N . GLY A 1 81 ? 4.223 18.094 11.547 1 95.69 81 GLY A N 1
ATOM 620 C CA . GLY A 1 81 ? 5.449 17.75 12.258 1 95.69 81 GLY A CA 1
ATOM 621 C C . GLY A 1 81 ? 6.633 18.609 11.836 1 95.69 81 GLY A C 1
ATOM 622 O O . GLY A 1 81 ? 6.797 18.906 10.656 1 95.69 81 GLY A O 1
ATOM 623 N N . GLU A 1 82 ? 7.449 18.969 12.75 1 93.88 82 GLU A N 1
ATOM 624 C CA . GLU A 1 82 ? 8.625 19.781 12.438 1 93.88 82 GLU A CA 1
ATOM 625 C C . GLU A 1 82 ? 9.836 18.906 12.148 1 93.88 82 GLU A C 1
ATOM 627 O O . GLU A 1 82 ? 10.109 17.953 12.883 1 93.88 82 GLU A O 1
ATOM 632 N N . GLY A 1 83 ? 10.477 19.234 11.031 1 93.94 83 GLY A N 1
ATOM 633 C CA . GLY A 1 83 ? 11.719 18.547 10.734 1 93.94 83 GLY A CA 1
ATOM 634 C C . GLY A 1 83 ? 11.688 17.781 9.43 1 93.94 83 GLY A C 1
ATOM 635 O O . GLY A 1 83 ? 10.953 18.156 8.508 1 93.94 83 GLY A O 1
ATOM 636 N N . ASP A 1 84 ? 12.609 16.859 9.297 1 94.06 84 ASP A N 1
ATOM 637 C CA . ASP A 1 84 ? 12.766 16.031 8.117 1 94.06 84 ASP A CA 1
ATOM 638 C C . ASP A 1 84 ? 11.57 15.094 7.941 1 94.06 84 ASP A C 1
ATOM 640 O O . ASP A 1 84 ? 11.117 14.469 8.906 1 94.06 84 ASP A O 1
ATOM 644 N N . ALA A 1 85 ? 11.031 15.094 6.738 1 95.81 85 ALA A N 1
ATOM 645 C CA . ALA A 1 85 ? 9.836 14.312 6.438 1 95.81 85 ALA A CA 1
ATOM 646 C C . ALA A 1 85 ? 10.039 12.844 6.785 1 95.81 85 ALA A C 1
ATOM 648 O O . ALA A 1 85 ? 9.117 12.172 7.254 1 95.81 85 ALA A O 1
ATOM 649 N N . ARG A 1 86 ? 11.242 12.383 6.633 1 97 86 ARG A N 1
ATOM 650 C CA . ARG A 1 86 ? 11.57 10.992 6.93 1 97 86 ARG A CA 1
ATOM 651 C C . ARG A 1 86 ? 11.297 10.672 8.398 1 97 86 ARG A C 1
ATOM 653 O O . ARG A 1 86 ? 10.578 9.719 8.703 1 97 86 ARG A O 1
ATOM 660 N N . ASN A 1 87 ? 11.758 11.461 9.25 1 97.81 87 ASN A N 1
ATOM 661 C CA . ASN A 1 87 ? 11.594 11.266 10.688 1 97.81 87 ASN A CA 1
ATOM 662 C C . ASN A 1 87 ? 10.164 11.555 11.133 1 97.81 87 ASN A C 1
ATOM 664 O O . ASN A 1 87 ? 9.594 10.797 11.914 1 97.81 87 ASN A O 1
ATOM 668 N N . VAL A 1 88 ? 9.602 12.57 10.625 1 98.06 88 VAL A N 1
ATOM 669 C CA . VAL A 1 88 ? 8.273 13.016 11.031 1 98.06 88 VAL A CA 1
ATOM 670 C C . VAL A 1 88 ? 7.25 11.922 10.727 1 98.06 88 VAL A C 1
ATOM 672 O O . VAL A 1 88 ? 6.391 11.617 11.555 1 98.06 88 VAL A O 1
ATOM 675 N N . LEU A 1 89 ? 7.363 11.336 9.578 1 98.56 89 LEU A N 1
ATOM 676 C CA . LEU A 1 89 ? 6.391 10.328 9.172 1 98.56 89 LEU A CA 1
ATOM 677 C C . LEU A 1 89 ? 6.562 9.047 9.984 1 98.56 89 LEU A C 1
ATOM 679 O O . LEU A 1 89 ? 5.574 8.453 10.43 1 98.56 89 LEU A O 1
ATOM 683 N N . CYS A 1 90 ? 7.777 8.641 10.203 1 98.56 90 CYS A N 1
ATOM 684 C CA . CYS A 1 90 ? 7.996 7.445 11.008 1 98.56 90 CYS A CA 1
ATOM 685 C C . CYS A 1 90 ? 7.562 7.668 12.445 1 98.56 90 CYS A C 1
ATOM 687 O O . CYS A 1 90 ? 7.004 6.77 13.078 1 98.56 90 CYS A O 1
ATOM 689 N N . GLU A 1 91 ? 7.801 8.852 12.938 1 98.62 91 GLU A N 1
ATOM 690 C CA . GLU A 1 91 ? 7.359 9.195 14.289 1 98.62 91 GLU A CA 1
ATOM 691 C C . GLU A 1 91 ? 5.836 9.203 14.383 1 98.62 91 GLU A C 1
ATOM 693 O O . GLU A 1 91 ? 5.27 8.758 15.383 1 98.62 91 GLU A O 1
ATOM 698 N N . ALA A 1 92 ? 5.16 9.719 13.367 1 98.75 92 ALA A N 1
ATOM 699 C CA . ALA A 1 92 ? 3.701 9.719 13.336 1 98.75 92 ALA A CA 1
ATOM 700 C C . ALA A 1 92 ? 3.158 8.289 13.344 1 98.75 92 ALA A C 1
ATOM 702 O O . ALA A 1 92 ? 2.174 7.996 14.023 1 98.75 92 ALA A O 1
ATOM 703 N N . VAL A 1 93 ? 3.787 7.418 12.578 1 98.69 93 VAL A N 1
ATOM 704 C CA . VAL A 1 93 ? 3.404 6.008 12.539 1 98.69 93 VAL A CA 1
ATOM 705 C C . VAL A 1 93 ? 3.482 5.414 13.945 1 98.69 93 VAL A C 1
ATOM 707 O O . VAL A 1 93 ? 2.551 4.742 14.398 1 98.69 93 VAL A O 1
ATOM 710 N N . GLU A 1 94 ? 4.555 5.727 14.625 1 98.56 94 GLU A N 1
ATOM 711 C CA . GLU A 1 94 ? 4.742 5.207 15.977 1 98.56 94 GLU A CA 1
ATOM 712 C C . GLU A 1 94 ? 3.748 5.836 16.953 1 98.56 94 GLU A C 1
ATOM 714 O O . GLU A 1 94 ? 3.105 5.133 17.734 1 98.56 94 GLU A O 1
ATOM 719 N N . LYS A 1 95 ? 3.639 7.117 16.875 1 98.56 95 LYS A N 1
ATOM 720 C CA . LYS A 1 95 ? 2.793 7.891 17.781 1 98.56 95 LYS A CA 1
ATOM 721 C C . LYS A 1 95 ? 1.347 7.406 17.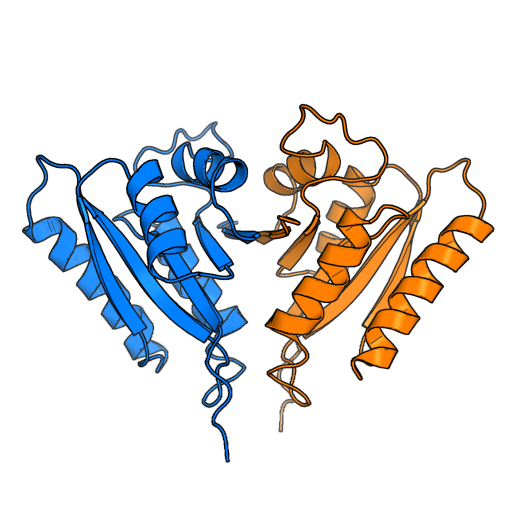734 1 98.56 95 LYS A C 1
ATOM 723 O O . LYS A 1 95 ? 0.692 7.281 18.766 1 98.56 95 LYS A O 1
ATOM 728 N N . HIS A 1 96 ? 0.915 7.055 16.547 1 98.38 96 HIS A N 1
ATOM 729 C CA . HIS A 1 96 ? -0.502 6.742 16.391 1 98.38 96 HIS A CA 1
ATOM 730 C C . HIS A 1 96 ? -0.719 5.246 16.203 1 98.38 96 HIS A C 1
ATOM 732 O O . HIS A 1 96 ? -1.83 4.809 15.898 1 98.38 96 HIS A O 1
ATOM 738 N N . HIS A 1 97 ? 0.378 4.48 16.281 1 98 97 HIS A N 1
ATOM 739 C CA . HIS A 1 97 ? 0.309 3.035 16.094 1 98 97 HIS A CA 1
ATOM 740 C C . HIS A 1 97 ? -0.36 2.688 14.766 1 98 97 HIS A C 1
ATOM 742 O O . HIS A 1 97 ? -1.273 1.858 14.727 1 98 97 HIS A O 1
ATOM 748 N N . ALA A 1 98 ? 0.106 3.33 13.742 1 98.5 98 ALA A N 1
ATOM 749 C CA . ALA A 1 98 ? -0.479 3.154 12.414 1 98.5 98 ALA A CA 1
ATOM 750 C C . ALA A 1 98 ? -0.198 1.756 11.875 1 98.5 98 ALA A C 1
ATOM 752 O O . ALA A 1 98 ? 0.901 1.225 12.047 1 98.5 98 ALA A O 1
ATOM 753 N N . SER A 1 99 ? -1.196 1.208 11.211 1 97.94 99 SER A N 1
ATOM 754 C CA . SER A 1 99 ? -1.004 -0.064 10.523 1 97.94 99 SER A CA 1
ATOM 755 C C . SER A 1 99 ? -0.509 0.148 9.094 1 97.94 99 SER A C 1
ATOM 757 O O . SER A 1 99 ? 0.039 -0.769 8.484 1 97.94 99 SER A O 1
ATOM 759 N N . ILE A 1 100 ? -0.739 1.393 8.594 1 98.69 100 ILE A N 1
ATOM 760 C CA . ILE A 1 100 ? -0.435 1.672 7.195 1 98.69 100 ILE A CA 1
ATOM 761 C C . ILE A 1 100 ? 0.147 3.076 7.062 1 98.69 100 ILE A C 1
ATOM 763 O O . ILE A 1 100 ? -0.394 4.035 7.621 1 98.69 100 ILE A O 1
ATOM 767 N N . LEU A 1 101 ? 1.237 3.174 6.402 1 98.88 101 LEU A N 1
ATOM 768 C CA . LEU A 1 101 ? 1.786 4.453 5.965 1 98.88 101 LEU A CA 1
ATOM 769 C C . LEU A 1 101 ? 1.686 4.594 4.449 1 98.88 101 LEU A C 1
ATOM 771 O O . LEU A 1 101 ? 2.102 3.701 3.709 1 98.88 101 LEU A O 1
ATOM 775 N N . VAL A 1 102 ? 1.125 5.699 4.012 1 98.88 102 VAL A N 1
ATOM 776 C CA . VAL A 1 102 ? 0.987 5.992 2.59 1 98.88 102 VAL A CA 1
ATOM 777 C C . VAL A 1 102 ? 1.911 7.145 2.207 1 98.88 102 VAL A C 1
ATOM 779 O O . VAL A 1 102 ? 1.929 8.18 2.873 1 98.88 102 VAL A O 1
ATOM 782 N N . VAL A 1 103 ? 2.684 6.938 1.15 1 98.06 103 VAL A N 1
ATOM 783 C CA . VAL A 1 103 ? 3.527 7.988 0.586 1 98.06 103 VAL A CA 1
ATOM 784 C C . VAL A 1 103 ? 3.418 7.977 -0.937 1 98.06 103 VAL A C 1
ATOM 786 O O . VAL A 1 103 ? 3.1 6.945 -1.534 1 98.06 103 VAL A O 1
ATOM 789 N N . GLY A 1 104 ? 3.59 9.133 -1.539 1 96.81 104 GLY A N 1
ATOM 790 C CA . GLY A 1 104 ? 3.795 9.148 -2.979 1 96.81 104 GLY A CA 1
ATOM 791 C C . GLY A 1 104 ? 5.141 8.594 -3.396 1 96.81 104 GLY A C 1
ATOM 792 O O . GLY A 1 104 ? 6.059 8.484 -2.578 1 96.81 104 GLY A O 1
ATOM 793 N N . SER A 1 105 ? 5.266 8.281 -4.668 1 93.44 105 SER A N 1
ATOM 794 C CA . SER A 1 105 ? 6.527 7.75 -5.176 1 93.44 105 SER A CA 1
ATOM 795 C C . SER A 1 105 ? 7.586 8.844 -5.266 1 93.44 105 SER A C 1
ATOM 797 O O . SER A 1 105 ? 8.781 8.562 -5.184 1 93.44 105 SER A O 1
ATOM 799 N N . HIS A 1 106 ? 7.016 10.047 -5.441 1 90.31 106 HIS A N 1
ATOM 800 C CA . HIS A 1 106 ? 7.879 11.211 -5.559 1 90.31 106 HIS A CA 1
ATOM 801 C C . HIS A 1 106 ? 7.34 12.383 -4.746 1 90.31 106 HIS A C 1
ATOM 803 O O . HIS A 1 106 ? 6.246 12.305 -4.18 1 90.31 106 HIS A O 1
ATOM 809 N N . GLY A 1 107 ? 8.188 13.422 -4.594 1 84.06 107 GLY A N 1
ATOM 810 C CA . GLY A 1 107 ? 7.809 14.641 -3.893 1 84.06 107 GLY A CA 1
ATOM 811 C C . GLY A 1 107 ? 8.336 15.898 -4.547 1 84.06 107 GLY A C 1
ATOM 812 O O . GLY A 1 107 ? 8.562 15.93 -5.758 1 84.06 107 GLY A O 1
ATOM 813 N N . TYR A 1 108 ? 8.438 16.984 -3.895 1 69.88 108 TYR A N 1
ATOM 814 C CA . TYR A 1 108 ? 8.75 18.312 -4.398 1 69.88 108 TYR A CA 1
ATOM 815 C C . TYR A 1 108 ? 10.148 18.359 -5.008 1 69.88 108 TYR A C 1
ATOM 817 O O . TYR A 1 108 ? 10.359 18.969 -6.055 1 69.88 108 TYR A O 1
ATOM 825 N N . GLY A 1 109 ? 11.055 17.672 -4.629 1 70.56 109 GLY A N 1
ATOM 826 C CA . GLY A 1 109 ? 12.438 17.672 -5.09 1 70.56 109 GLY A CA 1
ATOM 827 C C . GLY A 1 109 ? 12.789 16.469 -5.93 1 70.56 109 GLY A C 1
ATOM 828 O O . GLY A 1 109 ? 13.969 16.156 -6.113 1 70.56 109 GLY A O 1
ATOM 829 N N . ALA A 1 110 ? 11.758 16.062 -6.562 1 65.25 110 ALA A N 1
ATOM 830 C CA . ALA A 1 110 ? 11.977 14.797 -7.258 1 65.25 110 ALA A CA 1
ATOM 831 C C . ALA A 1 110 ? 12.898 14.984 -8.461 1 65.25 110 ALA A C 1
ATOM 833 O O . ALA A 1 110 ? 12.781 15.969 -9.195 1 65.25 110 ALA A O 1
ATOM 834 N N . ILE A 1 111 ? 13.859 14.242 -8.43 1 71.69 111 ILE A N 1
ATOM 835 C CA . ILE A 1 111 ? 14.68 14.117 -9.625 1 71.69 111 ILE A CA 1
ATOM 836 C C . ILE A 1 111 ? 13.992 13.211 -10.641 1 71.69 111 ILE A C 1
ATOM 838 O O . ILE A 1 111 ? 13.586 12.094 -10.312 1 71.69 111 ILE A O 1
ATOM 842 N N . ARG A 1 112 ? 13.867 13.719 -11.75 1 66.12 112 ARG A N 1
ATOM 843 C CA . ARG A 1 112 ? 13.117 13.047 -12.805 1 66.12 112 ARG A CA 1
ATOM 844 C C . ARG A 1 112 ? 13.578 11.602 -12.961 1 66.12 112 ARG A C 1
ATOM 846 O O . ARG A 1 112 ? 12.781 10.719 -13.305 1 66.12 112 ARG A O 1
ATOM 853 N N . ARG A 1 113 ? 14.859 11.359 -12.688 1 72.19 113 ARG A N 1
ATOM 854 C CA . ARG A 1 113 ? 15.406 10.039 -12.977 1 72.19 113 ARG A CA 1
ATOM 855 C C . ARG A 1 113 ? 15.18 9.078 -11.805 1 72.19 113 ARG A C 1
ATOM 857 O O . ARG A 1 113 ? 15.312 7.867 -11.953 1 72.19 113 ARG A O 1
ATOM 864 N N . ALA A 1 114 ? 14.828 9.82 -10.758 1 75.81 114 ALA A N 1
ATOM 865 C CA . ALA A 1 114 ? 14.617 8.953 -9.602 1 75.81 114 ALA A CA 1
ATOM 866 C C . ALA A 1 114 ? 13.242 8.297 -9.656 1 75.81 114 ALA A C 1
ATOM 868 O O . ALA A 1 114 ? 12.242 8.953 -9.961 1 75.81 114 ALA A O 1
ATOM 869 N N . PHE A 1 115 ? 13.211 7.062 -9.492 1 81 115 PHE A N 1
ATOM 870 C CA . PHE A 1 115 ? 11.922 6.371 -9.5 1 81 115 PHE A CA 1
ATOM 871 C C . PHE A 1 115 ? 11.227 6.508 -8.156 1 81 115 PHE A C 1
ATOM 873 O O . PHE A 1 115 ? 9.992 6.562 -8.094 1 81 115 PHE A O 1
ATOM 880 N N . LEU A 1 116 ? 12.062 6.531 -7.18 1 91.38 116 LEU A N 1
ATOM 881 C CA . LEU A 1 116 ? 11.516 6.66 -5.832 1 91.38 116 LEU A CA 1
ATOM 882 C C . LEU A 1 116 ? 12.141 7.84 -5.102 1 91.38 116 LEU A C 1
ATOM 884 O O . LEU A 1 116 ? 13.359 8.023 -5.145 1 91.38 116 LEU A O 1
ATOM 888 N N . GLY A 1 117 ? 11.352 8.562 -4.5 1 92.75 117 GLY A N 1
ATOM 889 C CA . GLY A 1 117 ? 11.836 9.68 -3.701 1 92.75 117 GLY A CA 1
ATOM 890 C C . GLY A 1 117 ? 12.555 9.234 -2.438 1 92.75 117 GLY A C 1
ATOM 891 O O . GLY A 1 117 ? 12.336 8.125 -1.952 1 92.75 117 GLY A O 1
ATOM 892 N N . SER A 1 118 ? 13.352 10.109 -1.907 1 93.31 118 SER A N 1
ATOM 893 C CA . SER A 1 118 ? 14.156 9.82 -0.728 1 93.31 118 SER A CA 1
ATOM 894 C C . SER A 1 118 ? 13.281 9.547 0.49 1 93.31 118 SER A C 1
ATOM 896 O O . SER A 1 118 ? 13.594 8.672 1.299 1 93.31 118 SER A O 1
ATOM 898 N N . VAL A 1 119 ? 12.148 10.211 0.609 1 94.69 119 VAL A N 1
ATOM 899 C CA . VAL A 1 119 ? 11.258 10.016 1.75 1 94.69 119 VAL A CA 1
ATOM 900 C C . VAL A 1 119 ? 10.57 8.656 1.645 1 94.69 119 VAL A C 1
ATOM 902 O O . VAL A 1 119 ? 10.547 7.891 2.611 1 94.69 119 VAL A O 1
ATOM 905 N N . SER A 1 120 ? 10.047 8.367 0.509 1 96.06 120 SER A N 1
ATOM 906 C CA . SER A 1 120 ? 9.391 7.078 0.312 1 96.06 120 SER A CA 1
ATOM 907 C C . SER A 1 120 ? 10.359 5.922 0.528 1 96.06 120 SER A C 1
ATOM 909 O O . SER A 1 120 ? 10.023 4.938 1.186 1 96.06 120 SER A O 1
ATOM 911 N N . ASP A 1 121 ? 11.547 6.109 0.028 1 94.31 121 ASP A N 1
ATOM 912 C CA . ASP A 1 121 ? 12.578 5.094 0.211 1 94.31 121 ASP A CA 1
ATOM 913 C C . ASP A 1 121 ? 12.891 4.895 1.691 1 94.31 121 ASP A C 1
ATOM 915 O O . ASP A 1 121 ? 12.953 3.762 2.172 1 94.31 121 ASP A O 1
ATOM 919 N N . TYR A 1 122 ? 13.062 5.957 2.361 1 95.56 122 TYR A N 1
ATOM 920 C CA . TYR A 1 122 ? 13.352 5.902 3.789 1 95.56 122 TYR A CA 1
ATOM 921 C C . TYR A 1 122 ? 12.227 5.211 4.551 1 95.56 122 TYR A C 1
ATOM 923 O O . TYR A 1 122 ? 12.484 4.363 5.406 1 95.56 122 TYR A O 1
ATOM 931 N N . CYS A 1 123 ? 11.016 5.477 4.273 1 96.94 123 CYS A N 1
ATOM 932 C CA . CYS A 1 123 ? 9.859 4.941 4.984 1 96.94 123 CYS A CA 1
ATOM 933 C C . CYS A 1 123 ? 9.734 3.438 4.77 1 96.94 123 CYS A C 1
ATOM 935 O O . CYS A 1 123 ? 9.406 2.699 5.699 1 96.94 123 CYS A O 1
ATOM 937 N N . ILE A 1 124 ? 10.008 3.008 3.572 1 96 124 ILE A N 1
ATOM 938 C CA . ILE A 1 124 ? 9.961 1.575 3.297 1 96 124 ILE A CA 1
ATOM 939 C C . ILE A 1 124 ? 10.938 0.84 4.215 1 96 124 ILE A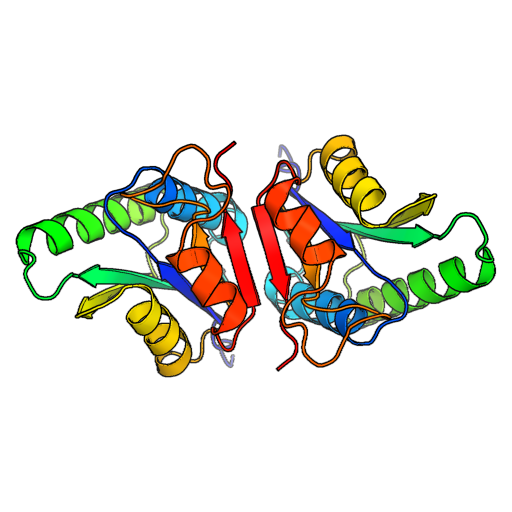 C 1
ATOM 941 O O . ILE A 1 124 ? 10.648 -0.261 4.688 1 96 124 ILE A O 1
ATOM 945 N N . HIS A 1 125 ? 11.969 1.49 4.527 1 94.38 125 HIS A N 1
ATOM 946 C CA . HIS A 1 125 ? 13.047 0.838 5.266 1 94.38 125 HIS A CA 1
ATOM 947 C C . HIS A 1 125 ? 12.867 1.012 6.77 1 94.38 125 HIS A C 1
ATOM 949 O O . HIS A 1 125 ? 13.32 0.175 7.555 1 94.38 125 HIS A O 1
ATOM 955 N N . ASN A 1 126 ? 12.148 2.031 7.137 1 96.19 126 ASN A N 1
ATOM 956 C CA . ASN A 1 126 ? 12.273 2.398 8.539 1 96.19 126 ASN A CA 1
ATOM 957 C C . ASN A 1 126 ? 10.914 2.438 9.234 1 96.19 126 ASN A C 1
ATOM 959 O O . ASN A 1 126 ? 10.844 2.422 10.469 1 96.19 126 ASN A O 1
ATOM 963 N N . ALA A 1 127 ? 9.867 2.588 8.461 1 97.12 127 ALA A N 1
ATOM 964 C CA . ALA A 1 127 ? 8.555 2.592 9.109 1 97.12 127 ALA A CA 1
ATOM 965 C C . ALA A 1 127 ? 8.273 1.252 9.781 1 97.12 127 ALA A C 1
ATOM 967 O O . ALA A 1 127 ? 8.617 0.196 9.242 1 97.12 127 ALA A O 1
ATOM 968 N N . SER A 1 128 ? 7.613 1.259 10.852 1 97.19 128 SER A N 1
ATOM 969 C CA . SER A 1 128 ? 7.336 0.047 11.609 1 97.19 128 SER A CA 1
ATOM 970 C C . SER A 1 128 ? 6.039 -0.61 11.156 1 97.19 128 SER A C 1
ATOM 972 O O . SER A 1 128 ? 5.516 -1.499 11.828 1 97.19 128 SER A O 1
ATOM 974 N N . CYS A 1 129 ? 5.488 -0.146 10.102 1 98 129 CYS A N 1
ATOM 975 C CA . CYS A 1 129 ? 4.246 -0.679 9.555 1 98 129 CYS A CA 1
ATOM 976 C C . CYS A 1 129 ? 4.359 -0.885 8.047 1 98 129 CYS A C 1
ATOM 978 O O . CYS A 1 129 ? 5.379 -0.545 7.441 1 98 129 CYS A O 1
ATOM 980 N N . SER A 1 130 ? 3.33 -1.481 7.441 1 98.44 130 SER A N 1
ATOM 981 C CA . SER A 1 130 ? 3.285 -1.653 5.996 1 98.44 130 SER A CA 1
ATOM 982 C C . SER A 1 130 ? 3.184 -0.309 5.281 1 98.44 130 SER A C 1
ATOM 984 O O . SER A 1 130 ? 2.615 0.644 5.82 1 98.44 130 SER A O 1
ATOM 986 N N . VAL A 1 131 ? 3.805 -0.246 4.121 1 98.62 131 VAL A N 1
ATOM 987 C CA . VAL A 1 131 ? 3.889 1.018 3.396 1 98.62 131 VAL A CA 1
ATOM 988 C C . VAL A 1 131 ? 3.215 0.879 2.033 1 98.62 131 VAL A C 1
ATOM 990 O O . VAL A 1 131 ? 3.426 -0.111 1.327 1 98.62 131 VAL A O 1
ATOM 993 N N . VAL A 1 132 ? 2.385 1.826 1.7 1 98.75 132 VAL A N 1
ATOM 994 C CA . VAL A 1 132 ? 1.792 1.962 0.375 1 98.75 132 VAL A CA 1
ATOM 995 C C . VAL A 1 132 ? 2.525 3.045 -0.412 1 98.75 132 VAL A C 1
ATOM 997 O O . VAL A 1 132 ? 2.559 4.207 0.003 1 98.75 132 VAL A O 1
ATOM 1000 N N . ILE A 1 133 ? 3.104 2.654 -1.476 1 98.25 133 ILE A N 1
ATOM 1001 C CA . ILE A 1 133 ? 3.701 3.596 -2.418 1 98.25 133 ILE A CA 1
ATOM 1002 C C . ILE A 1 133 ? 2.721 3.881 -3.553 1 98.25 133 ILE A C 1
ATOM 1004 O O . ILE A 1 133 ? 2.439 3.004 -4.375 1 98.25 133 ILE A O 1
ATOM 1008 N N . VAL A 1 134 ? 2.25 5.07 -3.605 1 98.38 134 VAL A N 1
ATOM 1009 C CA . VAL A 1 134 ? 1.278 5.453 -4.625 1 98.38 134 VAL A CA 1
ATOM 1010 C C . VAL A 1 134 ? 2.002 6.016 -5.844 1 98.38 134 VAL A C 1
ATOM 1012 O O . VAL A 1 134 ? 2.795 6.953 -5.727 1 98.38 134 VAL A O 1
ATOM 1015 N N . LYS A 1 135 ? 1.715 5.457 -6.918 1 94.38 135 LYS A N 1
ATOM 1016 C CA . LYS A 1 135 ? 2.369 5.836 -8.164 1 94.38 135 LYS A CA 1
ATOM 1017 C C . LYS A 1 135 ? 1.416 6.617 -9.07 1 94.38 135 LYS A C 1
ATOM 1019 O O . LYS A 1 135 ? 0.31 6.156 -9.359 1 94.38 135 LYS A O 1
ATOM 1024 N N . LYS A 1 136 ? 1.858 7.766 -9.359 1 85.94 136 LYS A N 1
ATOM 1025 C CA . LYS A 1 136 ? 1.106 8.555 -10.328 1 85.94 136 LYS A CA 1
ATOM 1026 C C . LYS A 1 136 ? 1.524 8.211 -11.758 1 85.94 136 LYS A C 1
ATOM 1028 O O . LYS A 1 136 ? 2.705 8.297 -12.102 1 85.94 136 LYS A O 1
ATOM 1033 N N . THR A 1 137 ? 0.886 7.312 -12.406 1 66.81 137 THR A N 1
ATOM 1034 C CA . THR A 1 137 ? 1.206 6.953 -13.781 1 66.81 137 THR A CA 1
ATOM 1035 C C . THR A 1 137 ? 0.687 8.008 -14.75 1 66.81 137 THR A C 1
ATOM 1037 O O . THR A 1 137 ? -0.299 8.695 -14.469 1 66.81 137 THR A O 1
ATOM 1040 N N . MET B 1 1 ? -29.125 -1.823 -10.562 1 36.72 1 MET B N 1
ATOM 1041 C CA . MET B 1 1 ? -28.188 -0.904 -9.93 1 36.72 1 MET B CA 1
ATOM 1042 C C . MET B 1 1 ? -26.766 -1.195 -10.375 1 36.72 1 MET B C 1
ATOM 1044 O O . MET B 1 1 ? -26.312 -2.34 -10.312 1 36.72 1 MET B O 1
ATOM 1048 N N . ALA B 1 2 ? -26.141 -0.437 -11.117 1 43.47 2 ALA B N 1
ATOM 1049 C CA . ALA B 1 2 ? -24.891 -0.755 -11.805 1 43.47 2 ALA B CA 1
ATOM 1050 C C . ALA B 1 2 ? -23.828 -1.202 -10.812 1 43.47 2 ALA B C 1
ATOM 1052 O O . ALA B 1 2 ? -23.516 -0.48 -9.859 1 43.47 2 ALA B O 1
ATOM 1053 N N . VAL B 1 3 ? -23.797 -2.4 -10.398 1 53.22 3 VAL B N 1
ATOM 1054 C CA . VAL B 1 3 ? -22.828 -2.936 -9.453 1 53.22 3 VAL B CA 1
ATOM 1055 C C . VAL B 1 3 ? -21.438 -2.385 -9.766 1 53.22 3 VAL B C 1
ATOM 1057 O O . VAL B 1 3 ? -20.938 -2.549 -10.875 1 53.22 3 VAL B O 1
ATOM 1060 N N . ALA B 1 4 ? -21.031 -1.347 -9.086 1 67.56 4 ALA B N 1
ATOM 1061 C CA . ALA B 1 4 ? -19.719 -0.746 -9.32 1 67.56 4 ALA B CA 1
ATOM 1062 C C . ALA B 1 4 ? -18.641 -1.813 -9.383 1 67.56 4 ALA B C 1
ATOM 1064 O O . ALA B 1 4 ? -18.641 -2.758 -8.594 1 67.56 4 ALA B O 1
ATOM 1065 N N . GLU B 1 5 ? -18.016 -1.893 -10.578 1 86.19 5 GLU B N 1
ATOM 1066 C CA . GLU B 1 5 ? -16.922 -2.84 -10.82 1 86.19 5 GLU B CA 1
ATOM 1067 C C . GLU B 1 5 ? -15.875 -2.762 -9.719 1 86.19 5 GLU B C 1
ATOM 1069 O O . GLU B 1 5 ? -15.484 -1.669 -9.297 1 86.19 5 GLU B O 1
ATOM 1074 N N . LYS B 1 6 ? -15.602 -3.879 -9.133 1 94.75 6 LYS B N 1
ATOM 1075 C CA . LYS B 1 6 ? -14.609 -3.947 -8.062 1 94.75 6 LYS B CA 1
ATOM 1076 C C . LYS B 1 6 ? -13.219 -3.602 -8.586 1 94.75 6 LYS B C 1
ATOM 1078 O O . LYS B 1 6 ? -12.875 -3.928 -9.719 1 94.75 6 LYS B O 1
ATOM 1083 N N . GLN B 1 7 ? -12.531 -2.848 -7.809 1 96.75 7 GLN B N 1
ATOM 1084 C CA . GLN B 1 7 ? -11.133 -2.617 -8.141 1 96.75 7 GLN B CA 1
ATOM 1085 C C . GLN B 1 7 ? -10.305 -3.885 -7.941 1 96.75 7 GLN B C 1
ATOM 1087 O O . GLN B 1 7 ? -10.617 -4.707 -7.078 1 96.75 7 GLN B O 1
ATOM 1092 N N . VAL B 1 8 ? -9.281 -4.047 -8.742 1 97.94 8 VAL B N 1
ATOM 1093 C CA . VAL B 1 8 ? -8.5 -5.277 -8.727 1 97.94 8 VAL B CA 1
ATOM 1094 C C . VAL B 1 8 ? -7.262 -5.09 -7.852 1 97.94 8 VAL B C 1
ATOM 1096 O O . VAL B 1 8 ? -6.543 -4.098 -7.984 1 97.94 8 VAL B O 1
ATOM 1099 N N . MET B 1 9 ? -7.031 -5.992 -6.949 1 98.62 9 MET B N 1
ATOM 1100 C CA . MET B 1 9 ? -5.824 -6.133 -6.137 1 98.62 9 MET B CA 1
ATOM 1101 C C . MET B 1 9 ? -5.109 -7.445 -6.441 1 98.62 9 MET B C 1
ATOM 1103 O O . MET B 1 9 ? -5.734 -8.508 -6.461 1 98.62 9 MET B O 1
ATOM 1107 N N . VAL B 1 10 ? -3.842 -7.336 -6.742 1 98.88 10 VAL B N 1
ATOM 1108 C CA . VAL B 1 10 ? -3.012 -8.516 -6.977 1 98.88 10 VAL B CA 1
ATOM 1109 C C . VAL B 1 10 ? -2.045 -8.703 -5.812 1 98.88 10 VAL B C 1
ATOM 1111 O O . VAL B 1 10 ? -1.455 -7.738 -5.32 1 98.88 10 VAL B O 1
ATOM 1114 N N . ILE B 1 11 ? -1.905 -9.898 -5.359 1 98.88 11 ILE B N 1
ATOM 1115 C CA . ILE B 1 11 ? -0.883 -10.203 -4.363 1 98.88 11 ILE B CA 1
ATOM 1116 C C . ILE B 1 11 ? -0.018 -11.359 -4.852 1 98.88 11 ILE B C 1
ATOM 1118 O O . ILE B 1 11 ? -0.527 -12.328 -5.43 1 98.88 11 ILE B O 1
ATOM 1122 N N . GLY B 1 12 ? 1.303 -11.203 -4.695 1 98.25 12 GLY B N 1
ATOM 1123 C CA . GLY B 1 12 ? 2.229 -12.305 -4.938 1 98.25 12 GLY B CA 1
ATOM 1124 C C . GLY B 1 12 ? 2.393 -13.219 -3.74 1 98.25 12 GLY B C 1
ATOM 1125 O O . GLY B 1 12 ? 2.609 -12.758 -2.619 1 98.25 12 GLY B O 1
ATOM 1126 N N . ILE B 1 13 ? 2.32 -14.523 -4.027 1 97.31 13 ILE B N 1
ATOM 1127 C CA . ILE B 1 13 ? 2.494 -15.484 -2.945 1 97.31 13 ILE B CA 1
ATOM 1128 C C . ILE B 1 13 ? 3.533 -16.531 -3.346 1 97.31 13 ILE B C 1
ATOM 1130 O O . ILE B 1 13 ? 3.604 -16.922 -4.512 1 97.31 13 ILE B O 1
ATOM 1134 N N . ASP B 1 14 ? 4.309 -16.891 -2.439 1 94.06 14 ASP B N 1
ATOM 1135 C CA . ASP B 1 14 ? 5.219 -18.031 -2.57 1 94.06 14 ASP B CA 1
ATOM 1136 C C . ASP B 1 14 ? 5.148 -18.938 -1.342 1 94.06 14 ASP B C 1
ATOM 1138 O O . ASP B 1 14 ? 4.113 -19.016 -0.681 1 94.06 14 ASP B O 1
ATOM 1142 N N . ASP B 1 15 ? 6.215 -19.656 -1.078 1 92.12 15 ASP B N 1
ATOM 1143 C CA . ASP B 1 15 ? 6.176 -20.594 0.049 1 92.12 15 ASP B CA 1
ATOM 1144 C C . ASP B 1 15 ? 6.801 -19.969 1.296 1 92.12 15 ASP B C 1
ATOM 1146 O O . ASP B 1 15 ? 7.078 -20.672 2.271 1 92.12 15 ASP B O 1
ATOM 1150 N N . SER B 1 16 ? 7.035 -18.656 1.332 1 92.12 16 SER B N 1
ATOM 1151 C CA . SER B 1 16 ? 7.676 -17.984 2.457 1 92.12 16 SER B CA 1
ATOM 1152 C C . SER B 1 16 ? 6.645 -17.547 3.492 1 92.12 16 SER B C 1
ATOM 1154 O O . SER B 1 16 ? 5.473 -17.344 3.166 1 92.12 16 SER B O 1
ATOM 1156 N N . GLU B 1 17 ? 7.027 -17.375 4.73 1 93.31 17 GLU B N 1
ATOM 1157 C CA . GLU B 1 17 ? 6.184 -16.859 5.797 1 93.31 17 GLU B CA 1
ATOM 1158 C C . GLU B 1 17 ? 5.805 -15.398 5.539 1 93.31 17 GLU B C 1
ATOM 1160 O O . GLU B 1 17 ? 4.711 -14.961 5.906 1 93.31 17 GLU B O 1
ATOM 1165 N N . HIS B 1 18 ? 6.695 -14.719 4.875 1 94.25 18 HIS B N 1
ATOM 1166 C CA . HIS B 1 18 ? 6.453 -13.305 4.613 1 94.25 18 HIS B CA 1
ATOM 1167 C C . HIS B 1 18 ? 5.297 -13.117 3.637 1 94.25 18 HIS B C 1
ATOM 1169 O O . HIS B 1 18 ? 4.469 -12.219 3.811 1 94.25 18 HIS B O 1
ATOM 1175 N N . SER B 1 19 ? 5.293 -13.969 2.582 1 95.81 19 SER B N 1
ATOM 1176 C CA . SER B 1 19 ? 4.191 -13.852 1.631 1 95.81 19 SER B CA 1
ATOM 1177 C C . SER B 1 19 ? 2.877 -14.312 2.248 1 95.81 19 SER B C 1
ATOM 1179 O O . SER B 1 19 ? 1.821 -13.734 1.976 1 95.81 19 SER B O 1
ATOM 1181 N N . THR B 1 20 ? 2.92 -15.336 3.09 1 96.62 20 THR B N 1
ATOM 1182 C CA . THR B 1 20 ? 1.734 -15.789 3.809 1 96.62 20 THR B CA 1
ATOM 1183 C C . THR B 1 20 ? 1.222 -14.703 4.746 1 96.62 20 THR B C 1
ATOM 1185 O O . THR B 1 20 ? 0.022 -14.422 4.785 1 96.62 20 THR B O 1
ATOM 1188 N N . TYR B 1 21 ? 2.141 -14.109 5.473 1 97.75 21 TYR B N 1
ATOM 1189 C CA . TYR B 1 21 ? 1.766 -13.008 6.348 1 97.75 21 TYR B CA 1
ATOM 1190 C C . TYR B 1 21 ? 1.146 -11.867 5.547 1 97.75 21 TYR B C 1
ATOM 1192 O O . TYR B 1 21 ? 0.162 -11.258 5.977 1 97.75 21 TYR B O 1
ATOM 1200 N N . ALA B 1 22 ? 1.718 -11.609 4.375 1 98.5 22 ALA B N 1
ATOM 1201 C CA . ALA B 1 22 ? 1.191 -10.531 3.545 1 98.5 22 ALA B CA 1
ATOM 1202 C C . ALA B 1 22 ? -0.26 -10.797 3.154 1 98.5 22 ALA B C 1
ATOM 1204 O O . ALA B 1 22 ? -1.096 -9.891 3.193 1 98.5 22 ALA B O 1
ATOM 1205 N N . LEU B 1 23 ? -0.545 -12.008 2.818 1 98.62 23 LEU B N 1
ATOM 1206 C CA . LEU B 1 23 ? -1.916 -12.375 2.482 1 98.62 23 LEU B CA 1
ATOM 1207 C C . LEU B 1 23 ? -2.84 -12.18 3.68 1 98.62 23 LEU B C 1
ATOM 1209 O O . LEU B 1 23 ? -3.883 -11.531 3.568 1 98.62 23 LEU B O 1
ATOM 1213 N N . GLU B 1 24 ? -2.445 -12.68 4.781 1 98.62 24 GLU B N 1
ATOM 1214 C CA . GLU B 1 24 ? -3.26 -12.516 5.98 1 98.62 24 GLU B CA 1
ATOM 1215 C C . GLU B 1 24 ? -3.471 -11.039 6.305 1 98.62 24 GLU B C 1
ATOM 1217 O O . GLU B 1 24 ? -4.578 -10.625 6.66 1 98.62 24 GLU B O 1
ATOM 1222 N N . TRP B 1 25 ? -2.408 -10.344 6.191 1 98.5 25 TRP B N 1
ATOM 1223 C CA . TRP B 1 25 ? -2.426 -8.922 6.523 1 98.5 25 TRP B CA 1
ATOM 1224 C C . TRP B 1 25 ? -3.428 -8.172 5.648 1 98.5 25 TRP B C 1
ATOM 1226 O O . TRP B 1 25 ? -4.25 -7.406 6.156 1 98.5 25 TRP B O 1
ATOM 1236 N N . ILE B 1 26 ? -3.42 -8.398 4.312 1 98.44 26 ILE B N 1
ATOM 1237 C CA . ILE B 1 26 ? -4.32 -7.625 3.463 1 98.44 26 ILE B CA 1
ATOM 1238 C C . ILE B 1 26 ? -5.762 -8.07 3.701 1 98.44 26 ILE B C 1
ATOM 1240 O O . ILE B 1 26 ? -6.691 -7.266 3.594 1 98.44 26 ILE B O 1
ATOM 1244 N N . LEU B 1 27 ? -5.984 -9.344 4.039 1 98.38 27 LEU B N 1
ATOM 1245 C CA . LEU B 1 27 ? -7.332 -9.805 4.359 1 98.38 27 LEU B CA 1
ATOM 1246 C C . LEU B 1 27 ? -7.848 -9.133 5.629 1 98.38 27 LEU B C 1
ATOM 1248 O O . LEU B 1 27 ? -8.977 -8.641 5.664 1 98.38 27 LEU B O 1
ATOM 1252 N N . ASP B 1 28 ? -6.984 -9.039 6.574 1 97.75 28 ASP B N 1
ATOM 1253 C CA . ASP B 1 28 ? -7.367 -8.492 7.871 1 97.75 28 ASP B CA 1
ATOM 1254 C C . ASP B 1 28 ? -7.598 -6.984 7.785 1 97.75 28 ASP B C 1
ATOM 1256 O O . ASP B 1 28 ? -8.398 -6.43 8.539 1 97.75 28 ASP B O 1
ATOM 1260 N N . HIS B 1 29 ? -6.98 -6.371 6.828 1 97.06 29 HIS B N 1
ATOM 1261 C CA . HIS B 1 29 ? -7.012 -4.914 6.84 1 97.06 29 HIS B CA 1
ATOM 1262 C C . HIS B 1 29 ? -7.941 -4.375 5.758 1 97.06 29 HIS B C 1
ATOM 1264 O O . HIS B 1 29 ? -8.547 -3.312 5.922 1 97.06 29 HIS B O 1
ATOM 1270 N N . PHE B 1 30 ? -8.141 -5.148 4.652 1 96.69 30 PHE B N 1
ATOM 1271 C CA . PHE B 1 30 ? -8.836 -4.562 3.518 1 96.69 30 PHE B CA 1
ATOM 1272 C C . PHE B 1 30 ? -10.07 -5.379 3.162 1 96.69 30 PHE B C 1
ATOM 1274 O O . PHE B 1 30 ? -10.945 -4.914 2.422 1 96.69 30 PHE B O 1
ATOM 1281 N N . PHE B 1 31 ? -10.227 -6.539 3.707 1 96.88 31 PHE B N 1
ATOM 1282 C CA . PHE B 1 31 ? -11.328 -7.387 3.277 1 96.88 31 PHE B CA 1
ATOM 1283 C C . PHE B 1 31 ? -12.273 -7.672 4.438 1 96.88 31 PHE B C 1
ATOM 1285 O O . PHE B 1 31 ? -13.453 -7.312 4.391 1 96.88 31 PHE B O 1
ATOM 1292 N N . VAL B 1 32 ? -11.734 -8.172 5.527 1 96.56 32 VAL B N 1
ATOM 1293 C CA . VAL B 1 32 ? -12.555 -8.625 6.645 1 96.56 32 VAL B CA 1
ATOM 1294 C C . VAL B 1 32 ? -13.344 -7.449 7.219 1 96.56 32 VAL B C 1
ATOM 1296 O O . VAL B 1 32 ? -14.555 -7.547 7.426 1 96.56 32 VAL B O 1
ATOM 1299 N N . PRO B 1 33 ? -12.75 -6.312 7.395 1 95.06 33 PRO B N 1
ATOM 1300 C CA . PRO B 1 33 ? -13.469 -5.227 8.07 1 95.06 33 PRO B CA 1
ATOM 1301 C C . PRO B 1 33 ? -14.586 -4.641 7.215 1 95.06 33 PRO B C 1
ATOM 1303 O O . PRO B 1 33 ? -15.438 -3.902 7.723 1 95.06 33 PRO B O 1
ATOM 1306 N N . VAL B 1 34 ? -14.578 -4.949 5.934 1 93.5 34 VAL B N 1
ATOM 1307 C CA . VAL B 1 34 ? -15.578 -4.332 5.066 1 93.5 34 VAL B CA 1
ATOM 1308 C C . VAL B 1 34 ? -16.484 -5.41 4.469 1 93.5 34 VAL B C 1
ATOM 1310 O O . VAL B 1 34 ? -17.219 -5.152 3.521 1 93.5 34 VAL B O 1
ATOM 1313 N N . ALA B 1 35 ? -16.375 -6.57 5.016 1 90.38 35 ALA B N 1
ATOM 1314 C CA . ALA B 1 35 ? -17.25 -7.656 4.578 1 90.38 35 ALA B CA 1
ATOM 1315 C C . ALA B 1 35 ? -18.703 -7.375 4.938 1 90.38 35 ALA B C 1
ATOM 1317 O O . ALA B 1 35 ? -18.984 -6.773 5.977 1 90.38 35 ALA B O 1
ATOM 1318 N N . PRO B 1 36 ? -19.547 -7.691 4.016 1 85.94 36 PRO B N 1
ATOM 1319 C CA . PRO B 1 36 ? -19.359 -8.492 2.805 1 85.94 36 PRO B CA 1
ATOM 1320 C C . PRO B 1 36 ? -19.219 -7.633 1.549 1 85.94 36 PRO B C 1
ATOM 1322 O O . PRO B 1 36 ? -19.109 -8.164 0.441 1 85.94 36 PRO B O 1
ATOM 1325 N N . ASN B 1 37 ? -19.219 -6.348 1.709 1 86.38 37 ASN B N 1
ATOM 1326 C CA . ASN B 1 37 ? -19.172 -5.457 0.553 1 86.38 37 ASN B CA 1
ATOM 1327 C C . ASN B 1 37 ? -17.75 -4.961 0.278 1 86.38 37 ASN B C 1
ATOM 1329 O O . ASN B 1 37 ? -17.5 -3.756 0.271 1 86.38 37 ASN B O 1
ATOM 1333 N N . CYS B 1 38 ? -16.891 -5.828 -0.025 1 92.12 38 CYS B N 1
ATOM 1334 C CA . CYS B 1 38 ? -15.5 -5.48 -0.312 1 92.12 38 CYS B CA 1
ATOM 1335 C C . CYS B 1 38 ? -15.367 -4.887 -1.709 1 92.12 38 CYS B C 1
ATOM 1337 O O . CYS B 1 38 ? -15.844 -5.469 -2.684 1 92.12 38 CYS B O 1
ATOM 1339 N N . PRO B 1 39 ? -14.75 -3.793 -1.811 1 94.25 39 PRO B N 1
ATOM 1340 C CA . PRO B 1 39 ? -14.625 -3.152 -3.121 1 94.25 39 PRO B CA 1
ATOM 1341 C C . PRO B 1 39 ? -13.508 -3.758 -3.971 1 94.25 39 PRO B C 1
ATOM 1343 O O . PRO B 1 39 ? -13.242 -3.279 -5.074 1 94.25 39 PRO B O 1
ATOM 1346 N N . PHE B 1 40 ? -12.891 -4.824 -3.512 1 96.56 40 PHE B N 1
ATOM 1347 C CA . PHE B 1 40 ? -11.734 -5.379 -4.203 1 96.56 40 PHE B CA 1
ATOM 1348 C C . PHE B 1 40 ? -12.031 -6.781 -4.715 1 96.56 40 PHE B C 1
ATOM 1350 O O . PHE B 1 40 ? -12.695 -7.566 -4.043 1 96.56 40 PHE B O 1
ATOM 1357 N N . LYS B 1 41 ? -11.609 -6.984 -5.84 1 97.38 41 LYS B N 1
ATOM 1358 C CA . LYS B 1 41 ? -11.391 -8.336 -6.348 1 97.38 41 LYS B CA 1
ATOM 1359 C C . LYS B 1 41 ? -9.93 -8.75 -6.18 1 97.38 41 LYS B C 1
ATOM 1361 O O . LYS B 1 41 ? -9.023 -8.047 -6.629 1 97.38 41 LYS B O 1
ATOM 1366 N N . LEU B 1 42 ? -9.734 -9.883 -5.605 1 98.5 42 LEU B N 1
ATOM 1367 C CA . LEU B 1 42 ? -8.375 -10.281 -5.23 1 98.5 42 LEU B CA 1
ATOM 1368 C C . LEU B 1 42 ? -7.848 -11.352 -6.176 1 98.5 42 LEU B C 1
ATOM 1370 O O . LEU B 1 42 ? -8.5 -12.375 -6.402 1 98.5 42 LEU B O 1
ATOM 1374 N N . TYR B 1 43 ? -6.711 -11.109 -6.73 1 98.88 43 TYR B N 1
ATOM 1375 C CA . TYR B 1 43 ? -5.93 -12.102 -7.469 1 98.88 43 TYR B CA 1
ATOM 1376 C C . TYR B 1 43 ? -4.711 -12.539 -6.668 1 98.88 43 TYR B C 1
ATOM 1378 O O . TYR B 1 43 ? -3.871 -11.711 -6.301 1 98.88 43 TYR B O 1
ATOM 1386 N N . ILE B 1 44 ? -4.613 -13.781 -6.426 1 98.88 44 ILE B N 1
ATOM 1387 C CA . ILE B 1 44 ? -3.453 -14.367 -5.766 1 98.88 44 ILE B CA 1
ATOM 1388 C C . ILE B 1 44 ? -2.586 -15.086 -6.797 1 98.88 44 ILE B C 1
ATOM 1390 O O . ILE B 1 44 ? -3.021 -16.062 -7.41 1 98.88 44 ILE B O 1
ATOM 1394 N N . VAL B 1 45 ? -1.353 -14.594 -6.926 1 98.56 45 VAL B N 1
ATOM 1395 C CA . VAL B 1 45 ? -0.511 -15.047 -8.023 1 98.56 45 VAL B CA 1
ATOM 1396 C C . VAL B 1 45 ? 0.736 -15.734 -7.473 1 98.56 45 VAL B C 1
ATOM 1398 O O . VAL B 1 45 ? 1.438 -15.18 -6.629 1 98.56 45 VAL B O 1
ATOM 1401 N N . HIS B 1 46 ? 0.988 -16.859 -7.875 1 97.5 46 HIS B N 1
ATOM 1402 C CA . HIS B 1 46 ? 2.221 -17.578 -7.594 1 97.5 46 HIS B CA 1
ATOM 1403 C C . HIS B 1 46 ? 3.072 -17.734 -8.852 1 97.5 46 HIS B C 1
ATOM 1405 O O . HIS B 1 46 ? 2.598 -18.234 -9.875 1 97.5 46 HIS B O 1
ATOM 1411 N N . ALA B 1 47 ? 4.312 -17.234 -8.688 1 95.5 47 ALA B N 1
ATOM 1412 C CA . ALA B 1 47 ? 5.27 -17.422 -9.773 1 95.5 47 ALA B CA 1
ATOM 1413 C C . ALA B 1 47 ? 6.023 -18.734 -9.625 1 95.5 47 ALA B C 1
ATOM 1415 O O . ALA B 1 47 ? 6.723 -18.953 -8.633 1 95.5 47 ALA B O 1
ATOM 1416 N N . LYS B 1 48 ? 5.832 -19.547 -10.461 1 88.38 48 LYS B N 1
ATOM 1417 C CA . LYS B 1 48 ? 6.473 -20.859 -10.484 1 88.38 48 LYS B CA 1
ATOM 1418 C C . LYS B 1 48 ? 7.754 -20.828 -11.312 1 88.38 48 LYS B C 1
ATOM 1420 O O . LYS B 1 48 ? 7.73 -20.469 -12.492 1 88.38 48 LYS B O 1
ATOM 1425 N N . PRO B 1 49 ? 8.844 -21.188 -10.586 1 77.44 49 PRO B N 1
ATOM 1426 C CA . PRO B 1 49 ? 10.016 -21.328 -11.453 1 77.44 49 PRO B CA 1
ATOM 1427 C C . PRO B 1 49 ? 9.836 -22.391 -12.531 1 77.44 49 PRO B C 1
ATOM 1429 O O . PRO B 1 49 ? 9.125 -23.375 -12.312 1 77.44 49 PRO B O 1
ATOM 1432 N N . THR B 1 50 ? 10.328 -22.125 -13.68 1 69.81 50 THR B N 1
ATOM 1433 C CA . THR B 1 50 ? 10.195 -23 -14.836 1 69.81 50 THR B CA 1
ATOM 1434 C C . THR B 1 50 ? 10.508 -24.453 -14.461 1 69.81 50 THR B C 1
ATOM 1436 O O . THR B 1 50 ? 9.836 -25.375 -14.906 1 69.81 50 THR B O 1
ATOM 1439 N N . ALA B 1 51 ? 11.367 -24.625 -13.586 1 70.38 51 ALA B N 1
ATOM 1440 C CA . ALA B 1 51 ? 11.836 -25.984 -13.281 1 70.38 51 ALA B CA 1
ATOM 1441 C C . ALA B 1 51 ? 11.102 -26.562 -12.078 1 70.38 51 ALA B C 1
ATOM 1443 O O . ALA B 1 51 ? 11.328 -27.703 -11.695 1 70.38 51 ALA B O 1
ATOM 1444 N N . SER B 1 52 ? 10.227 -25.812 -11.586 1 66.38 52 SER B N 1
ATOM 1445 C CA . SER B 1 52 ? 9.602 -26.234 -10.344 1 66.38 52 SER B CA 1
ATOM 1446 C C . SER B 1 52 ? 8.383 -27.109 -10.609 1 66.38 52 SER B C 1
ATOM 1448 O O . SER B 1 52 ? 7.793 -27.047 -11.688 1 66.38 52 SER B O 1
ATOM 1450 N N . SER B 1 53 ? 8.125 -27.906 -9.664 1 71.94 53 SER B N 1
ATOM 1451 C CA . SER B 1 53 ? 7.035 -28.859 -9.742 1 71.94 53 SER B CA 1
ATOM 1452 C C . SER B 1 53 ? 5.684 -28.188 -9.57 1 71.94 53 SER B C 1
ATOM 1454 O O . SER B 1 53 ? 5.555 -27.234 -8.789 1 71.94 53 SER B O 1
ATOM 1456 N N . ALA B 1 54 ? 4.82 -28.641 -10.328 1 82.06 54 ALA B N 1
ATOM 1457 C CA . ALA B 1 54 ? 3.412 -28.266 -10.234 1 82.06 54 ALA B CA 1
ATOM 1458 C C . ALA B 1 54 ? 2.865 -28.516 -8.836 1 82.06 54 ALA B C 1
ATOM 1460 O O . ALA B 1 54 ? 1.951 -27.828 -8.383 1 82.06 54 ALA B O 1
ATOM 1461 N N . LYS B 1 55 ? 3.555 -29.391 -8.188 1 86.94 55 LYS B N 1
ATOM 1462 C CA . LYS B 1 55 ? 3.072 -29.781 -6.863 1 86.94 55 LYS B CA 1
ATOM 1463 C C . LYS B 1 55 ? 3.295 -28.656 -5.848 1 86.94 55 LYS B C 1
ATOM 1465 O O . LYS B 1 55 ? 2.439 -28.406 -4.996 1 86.94 55 LYS B O 1
ATOM 1470 N N . ILE B 1 56 ? 4.332 -28.016 -5.957 1 86.62 56 ILE B N 1
ATOM 1471 C CA . ILE B 1 56 ? 4.641 -26.938 -5.016 1 86.62 56 ILE B CA 1
ATOM 1472 C C . ILE B 1 56 ? 3.672 -25.781 -5.219 1 86.62 56 ILE B C 1
ATOM 1474 O O . ILE B 1 56 ? 3.125 -25.234 -4.254 1 86.62 56 ILE B O 1
ATOM 1478 N N . SER B 1 57 ? 3.449 -25.5 -6.438 1 92.69 57 SER B N 1
ATOM 1479 C CA . SER B 1 57 ? 2.514 -24.422 -6.75 1 92.69 57 SER B CA 1
ATOM 1480 C C . SER B 1 57 ? 1.12 -24.734 -6.211 1 92.69 57 SER B C 1
ATOM 1482 O O . SER B 1 57 ? 0.456 -23.844 -5.656 1 92.69 57 SER B O 1
ATOM 1484 N N . ALA B 1 58 ? 0.723 -25.953 -6.398 1 93.88 58 ALA B N 1
ATOM 1485 C CA . ALA B 1 58 ? -0.594 -26.375 -5.918 1 93.88 58 ALA B CA 1
ATOM 1486 C C . ALA B 1 58 ? -0.693 -26.219 -4.402 1 93.88 58 ALA B C 1
ATOM 1488 O O . ALA B 1 58 ? -1.706 -25.75 -3.881 1 93.88 58 ALA B O 1
ATOM 1489 N N . ARG B 1 59 ? 0.315 -26.578 -3.742 1 94.5 59 ARG B N 1
ATOM 1490 C CA . ARG B 1 59 ? 0.338 -26.484 -2.285 1 94.5 59 ARG B CA 1
ATOM 1491 C C . ARG B 1 59 ? 0.283 -25.031 -1.822 1 94.5 59 ARG B C 1
ATOM 1493 O O . ARG B 1 59 ? -0.456 -24.703 -0.893 1 94.5 59 ARG B O 1
ATOM 1500 N N . VAL B 1 60 ? 1.059 -24.219 -2.463 1 95.12 60 VAL B N 1
ATOM 1501 C CA . VAL B 1 60 ? 1.112 -22.797 -2.115 1 95.12 60 VAL B CA 1
ATOM 1502 C C . VAL B 1 60 ? -0.265 -22.172 -2.301 1 95.12 60 VAL B C 1
ATOM 1504 O O . VAL B 1 60 ? -0.762 -21.469 -1.413 1 95.12 60 VAL B O 1
ATOM 1507 N N . LEU B 1 61 ? -0.897 -22.453 -3.418 1 97 61 LEU B N 1
ATOM 1508 C CA . LEU B 1 61 ? -2.189 -21.844 -3.717 1 97 61 LEU B CA 1
ATOM 1509 C C . LEU B 1 61 ? -3.283 -22.422 -2.832 1 97 61 LEU B C 1
ATOM 1511 O O . LEU B 1 61 ? -4.227 -21.734 -2.455 1 97 61 LEU B O 1
ATOM 1515 N N . GLU B 1 62 ? -3.162 -23.688 -2.531 1 97.19 62 GLU B N 1
ATOM 1516 C CA . GLU B 1 62 ? -4.129 -24.297 -1.625 1 97.19 62 GLU B CA 1
ATOM 1517 C C . GLU B 1 62 ? -4.066 -23.656 -0.239 1 97.19 62 GLU B C 1
ATOM 1519 O O . GLU B 1 62 ? -5.102 -23.406 0.378 1 97.19 62 GLU B O 1
ATOM 1524 N N . LYS B 1 63 ? -2.906 -23.484 0.229 1 97.62 63 LYS B N 1
ATOM 1525 C CA . LYS B 1 63 ? -2.734 -22.812 1.513 1 97.62 63 LYS B CA 1
ATOM 1526 C C . LYS B 1 63 ? -3.336 -21.422 1.482 1 97.62 63 LYS B C 1
ATOM 1528 O O . LYS B 1 63 ? -4.016 -21 2.426 1 97.62 63 LYS B O 1
ATOM 1533 N N . ALA B 1 64 ? -3.072 -20.703 0.393 1 98.38 64 ALA B N 1
ATOM 1534 C CA . ALA B 1 64 ? -3.639 -19.375 0.233 1 98.38 64 ALA B CA 1
ATOM 1535 C C . ALA B 1 64 ? -5.164 -19.406 0.248 1 98.38 64 ALA B C 1
ATOM 1537 O O . ALA B 1 64 ? -5.809 -18.578 0.896 1 98.38 64 ALA B O 1
ATOM 1538 N N . LYS B 1 65 ? -5.691 -20.359 -0.414 1 98.06 65 LYS B N 1
ATOM 1539 C CA . LYS B 1 65 ? -7.141 -20.547 -0.457 1 98.06 65 LYS B CA 1
ATOM 1540 C C . LYS B 1 65 ? -7.703 -20.828 0.934 1 98.06 65 LYS B C 1
ATOM 1542 O O . LYS B 1 65 ? -8.75 -20.281 1.306 1 98.06 65 LYS B O 1
ATOM 1547 N N . GLU B 1 66 ? -7.043 -21.609 1.636 1 98.12 66 GLU B N 1
ATOM 1548 C CA . GLU B 1 66 ? -7.473 -21.938 2.99 1 98.12 66 GLU B CA 1
ATOM 1549 C C . GLU B 1 66 ? -7.488 -20.703 3.883 1 98.12 66 GLU B C 1
ATOM 1551 O O . GLU B 1 66 ? -8.414 -20.516 4.676 1 98.12 66 GLU B O 1
ATOM 1556 N N . ILE B 1 67 ? -6.508 -19.938 3.748 1 98.5 67 ILE B N 1
ATOM 1557 C CA . ILE B 1 67 ? -6.43 -18.703 4.52 1 98.5 67 ILE B CA 1
ATOM 1558 C C . ILE B 1 67 ? -7.617 -17.812 4.18 1 98.5 67 ILE B C 1
ATOM 1560 O O . ILE B 1 67 ? -8.289 -17.281 5.074 1 98.5 67 ILE B O 1
ATOM 1564 N N . CYS B 1 68 ? -7.871 -17.672 2.904 1 98.38 68 CYS B N 1
ATOM 1565 C CA . CYS B 1 68 ? -9 -16.844 2.471 1 98.38 68 CYS B CA 1
ATOM 1566 C C . CYS B 1 68 ? -10.312 -17.406 3.012 1 98.38 68 CYS B C 1
ATOM 1568 O O . CYS B 1 68 ? -11.141 -16.656 3.535 1 98.38 68 CYS B O 1
ATOM 1570 N N . THR B 1 69 ? -10.469 -18.688 2.938 1 97.56 69 THR B N 1
ATOM 1571 C CA . THR B 1 69 ? -11.695 -19.344 3.375 1 97.56 69 THR B CA 1
ATOM 1572 C C . THR B 1 69 ? -11.891 -19.172 4.879 1 97.56 69 THR B C 1
ATOM 1574 O O . THR B 1 69 ? -13.008 -18.906 5.34 1 97.56 69 THR B O 1
ATOM 1577 N N . SER B 1 70 ? -10.82 -19.297 5.582 1 97.81 70 SER B N 1
ATOM 1578 C CA . SER B 1 70 ? -10.891 -19.188 7.035 1 97.81 70 SER B CA 1
ATOM 1579 C C . SER B 1 70 ? -11.336 -17.797 7.461 1 97.81 70 SER B C 1
ATOM 1581 O O . SER B 1 70 ? -11.836 -17.609 8.57 1 97.81 70 SER B O 1
ATOM 1583 N N . LYS B 1 71 ? -11.195 -16.859 6.574 1 97.19 71 LYS B N 1
ATOM 1584 C CA . LYS B 1 71 ? -11.57 -15.484 6.887 1 97.19 71 LYS B CA 1
ATOM 1585 C C . LYS B 1 71 ? -12.82 -15.07 6.117 1 97.19 71 LYS B C 1
ATOM 1587 O O . LYS B 1 71 ? -13.148 -13.883 6.047 1 97.19 71 LYS B O 1
ATOM 1592 N N . SER B 1 72 ? -13.398 -16.016 5.434 1 96.5 72 SER B N 1
ATOM 1593 C CA . SER B 1 72 ? -14.664 -15.875 4.715 1 96.5 72 SER B CA 1
ATOM 1594 C C . SER B 1 72 ? -14.516 -14.922 3.533 1 96.5 72 SER B C 1
ATOM 1596 O O . SER B 1 72 ? -15.438 -14.164 3.223 1 96.5 72 SER B O 1
ATOM 1598 N N . VAL B 1 73 ? -13.289 -14.914 2.994 1 95.69 73 VAL B N 1
ATOM 1599 C CA . VAL B 1 73 ? -13.062 -14.188 1.749 1 95.69 73 VAL B CA 1
ATOM 1600 C C . VAL B 1 73 ? -13.062 -15.164 0.576 1 95.69 73 VAL B C 1
ATOM 1602 O O . VAL B 1 73 ? -12.07 -15.867 0.348 1 95.69 73 VAL B O 1
ATOM 1605 N N . THR B 1 74 ? -14.164 -15.102 -0.199 1 88.31 74 THR B N 1
ATOM 1606 C CA . THR B 1 74 ? -14.328 -16.203 -1.152 1 88.31 74 THR B CA 1
ATOM 1607 C C . THR B 1 74 ? -14.203 -15.688 -2.586 1 88.31 74 THR B C 1
ATOM 1609 O O . THR B 1 74 ? -14.031 -16.469 -3.518 1 88.31 74 THR B O 1
ATOM 1612 N N . ASP B 1 75 ? -14.289 -14.422 -2.805 1 90 75 ASP B N 1
ATOM 1613 C CA . ASP B 1 75 ? -14.148 -13.859 -4.141 1 90 75 ASP B CA 1
ATOM 1614 C C . ASP B 1 75 ? -12.68 -13.602 -4.477 1 90 75 ASP B C 1
ATOM 1616 O O . ASP B 1 75 ? -12.242 -12.453 -4.52 1 90 75 ASP B O 1
ATOM 1620 N N . VAL B 1 76 ? -12.016 -14.695 -4.668 1 97.19 76 VAL B N 1
ATOM 1621 C CA . VAL B 1 76 ? -10.586 -14.625 -4.949 1 97.19 76 VAL B CA 1
ATOM 1622 C C . VAL B 1 76 ? -10.266 -15.453 -6.188 1 97.19 76 VAL B C 1
ATOM 1624 O O . VAL B 1 76 ? -10.898 -16.484 -6.434 1 97.19 76 VAL B O 1
ATOM 1627 N N . VAL B 1 77 ? -9.336 -15.039 -6.977 1 98.44 77 VAL B N 1
ATOM 1628 C CA . VAL B 1 77 ? -8.844 -15.773 -8.141 1 98.44 77 VAL B CA 1
ATOM 1629 C C . VAL B 1 77 ? -7.402 -16.234 -7.891 1 98.44 77 VAL B C 1
ATOM 1631 O O . VAL B 1 77 ? -6.547 -15.422 -7.516 1 98.44 77 VAL B O 1
ATOM 1634 N N . LEU B 1 78 ? -7.188 -17.469 -8.039 1 98.25 78 LEU B N 1
ATOM 1635 C CA . LEU B 1 78 ? -5.852 -18.047 -7.895 1 98.25 78 LEU B CA 1
ATOM 1636 C C . LEU B 1 78 ? -5.199 -18.25 -9.258 1 98.25 78 LEU B C 1
ATOM 1638 O O . LEU B 1 78 ? -5.816 -18.812 -10.164 1 98.25 78 LEU B O 1
ATOM 1642 N N . GLU B 1 79 ? -3.98 -17.781 -9.367 1 97.69 79 GLU B N 1
ATOM 1643 C CA . GLU B 1 79 ? -3.277 -17.891 -10.648 1 97.69 79 GLU B CA 1
ATOM 1644 C C . GLU B 1 79 ? -1.838 -18.359 -10.445 1 97.69 79 GLU B C 1
ATOM 1646 O O . GLU B 1 79 ? -1.205 -18.016 -9.445 1 97.69 79 GLU B O 1
ATOM 1651 N N . VAL B 1 80 ? -1.365 -19.094 -11.414 1 96.62 80 VAL B N 1
ATOM 1652 C CA . VAL B 1 80 ? 0.043 -19.453 -11.492 1 96.62 80 VAL B CA 1
ATOM 1653 C C . VAL B 1 80 ? 0.659 -18.859 -12.758 1 96.62 80 VAL B C 1
ATOM 1655 O O . VAL B 1 80 ? 0.087 -18.969 -13.852 1 96.62 80 VAL B O 1
ATOM 1658 N N . GLY B 1 81 ? 1.672 -18.125 -12.562 1 95.56 81 GLY B N 1
ATOM 1659 C CA . GLY B 1 81 ? 2.471 -17.656 -13.68 1 95.56 81 GLY B CA 1
ATOM 1660 C C . GLY B 1 81 ? 3.818 -18.344 -13.781 1 95.56 81 GLY B C 1
ATOM 1661 O O . GLY B 1 81 ? 4.473 -18.594 -12.766 1 95.56 81 GLY B O 1
ATOM 1662 N N . GLU B 1 82 ? 4.258 -18.641 -14.945 1 93.56 82 GLU B N 1
ATOM 1663 C CA . GLU B 1 82 ? 5.551 -19.281 -15.141 1 93.56 82 GLU B CA 1
ATOM 1664 C C . GLU B 1 82 ? 6.66 -18.25 -15.328 1 93.56 82 GLU B C 1
ATOM 1666 O O . GLU B 1 82 ? 6.504 -17.297 -16.094 1 93.56 82 GLU B O 1
ATOM 1671 N N . GLY B 1 83 ? 7.719 -18.453 -14.562 1 93.69 83 GLY B N 1
ATOM 1672 C CA . GLY B 1 83 ? 8.883 -17.609 -14.766 1 93.69 83 GLY B CA 1
ATOM 1673 C C . GLY B 1 83 ? 9.273 -16.828 -13.523 1 93.69 83 GLY B C 1
ATOM 1674 O O . GLY B 1 83 ? 9 -17.266 -12.398 1 93.69 83 GLY B O 1
ATOM 1675 N N . ASP B 1 84 ? 10.047 -15.805 -13.734 1 93.88 84 ASP B N 1
ATOM 1676 C CA . ASP B 1 84 ? 10.547 -14.922 -12.68 1 93.88 84 ASP B CA 1
ATOM 1677 C C . ASP B 1 84 ? 9.406 -14.141 -12.031 1 93.88 84 ASP B C 1
ATOM 1679 O O . ASP B 1 84 ? 8.539 -13.602 -12.727 1 93.88 84 ASP B O 1
ATOM 1683 N N . ALA B 1 85 ? 9.383 -14.188 -10.727 1 95.69 85 ALA B N 1
ATOM 1684 C CA . ALA B 1 85 ? 8.312 -13.547 -9.961 1 95.69 85 ALA B CA 1
ATOM 1685 C C . ALA B 1 85 ? 8.188 -12.07 -10.32 1 95.69 85 ALA B C 1
ATOM 1687 O O . ALA B 1 85 ? 7.074 -11.531 -10.375 1 95.69 85 ALA B O 1
ATOM 1688 N N . ARG B 1 86 ? 9.297 -11.469 -10.625 1 96.94 86 ARG B N 1
ATOM 1689 C CA . ARG B 1 86 ? 9.305 -10.055 -10.992 1 96.94 86 ARG B CA 1
ATOM 1690 C C . ARG B 1 86 ? 8.445 -9.805 -12.227 1 96.94 86 ARG B C 1
ATOM 1692 O O . ARG B 1 86 ? 7.555 -8.953 -12.203 1 96.94 86 ARG B O 1
ATOM 1699 N N . ASN B 1 87 ? 8.617 -10.562 -13.219 1 97.69 87 ASN B N 1
ATOM 1700 C CA . ASN B 1 87 ? 7.887 -10.422 -14.469 1 97.69 87 ASN B CA 1
ATOM 1701 C C . ASN B 1 87 ? 6.441 -10.898 -14.328 1 97.69 87 ASN B C 1
ATOM 1703 O O . ASN B 1 87 ? 5.52 -10.242 -14.812 1 97.69 87 ASN B O 1
ATOM 1707 N N . VAL B 1 88 ? 6.254 -11.945 -13.68 1 98 88 VAL B N 1
ATOM 1708 C CA . VAL B 1 88 ? 4.938 -12.562 -13.547 1 98 88 VAL B CA 1
ATOM 1709 C C . VAL B 1 88 ? 3.988 -11.602 -12.828 1 98 88 VAL B C 1
ATOM 1711 O O . VAL B 1 88 ? 2.844 -11.422 -13.25 1 98 88 VAL B O 1
ATOM 1714 N N . LEU B 1 89 ? 4.469 -10.984 -11.805 1 98.5 89 LEU B N 1
ATOM 1715 C CA . LEU B 1 89 ? 3.617 -10.094 -11.023 1 98.5 89 LEU B CA 1
ATOM 1716 C C . LEU B 1 89 ? 3.297 -8.828 -11.805 1 98.5 89 LEU B C 1
ATOM 1718 O O . LEU B 1 89 ? 2.15 -8.375 -11.812 1 98.5 89 LEU B O 1
ATOM 1722 N N . CYS B 1 90 ? 4.27 -8.273 -12.469 1 98.56 90 CYS B N 1
ATOM 1723 C CA . CYS B 1 90 ? 4.012 -7.078 -13.258 1 98.56 90 CYS B CA 1
ATOM 1724 C C . CYS B 1 90 ? 3.076 -7.387 -14.422 1 98.56 90 CYS B C 1
ATOM 1726 O O . CYS B 1 90 ? 2.211 -6.578 -14.766 1 98.56 90 CYS B O 1
ATOM 1728 N N . GLU B 1 91 ? 3.242 -8.547 -14.992 1 98.62 91 GLU B N 1
ATOM 1729 C CA . GLU B 1 91 ? 2.354 -8.969 -16.078 1 98.62 91 GLU B CA 1
ATOM 1730 C C . GLU B 1 91 ? 0.928 -9.172 -15.57 1 98.62 91 GLU B C 1
ATOM 1732 O O . GLU B 1 91 ? -0.034 -8.82 -16.25 1 98.62 91 GLU B O 1
ATOM 1737 N N . ALA B 1 92 ? 0.776 -9.742 -14.391 1 98.75 92 ALA B N 1
ATOM 1738 C CA . ALA B 1 92 ? -0.545 -9.914 -13.797 1 98.75 92 ALA B CA 1
ATOM 1739 C C . ALA B 1 92 ? -1.221 -8.57 -13.547 1 98.75 92 ALA B C 1
ATOM 1741 O O . ALA B 1 92 ? -2.422 -8.422 -13.789 1 98.75 92 ALA B O 1
ATOM 1742 N N . VAL B 1 93 ? -0.457 -7.613 -13.07 1 98.69 93 VAL B N 1
ATOM 1743 C CA . VAL B 1 93 ? -0.968 -6.266 -12.844 1 98.69 93 VAL B CA 1
ATOM 1744 C C . VAL B 1 93 ? -1.519 -5.699 -14.148 1 98.69 93 VAL B C 1
ATOM 1746 O O . VAL B 1 93 ? -2.629 -5.164 -14.18 1 98.69 93 VAL B O 1
ATOM 1749 N N . GLU B 1 94 ? -0.776 -5.887 -15.203 1 98.56 94 GLU B N 1
ATOM 1750 C CA . GLU B 1 94 ? -1.198 -5.387 -16.5 1 98.56 94 GLU B CA 1
ATOM 1751 C C . GLU B 1 94 ? -2.406 -6.156 -17.031 1 98.56 94 GLU B C 1
ATOM 1753 O O . GLU B 1 94 ? -3.385 -5.555 -17.484 1 98.56 94 GLU B O 1
ATOM 1758 N N . LYS B 1 95 ? -2.309 -7.438 -16.953 1 98.56 95 LYS B N 1
ATOM 1759 C CA . LYS B 1 95 ? -3.336 -8.328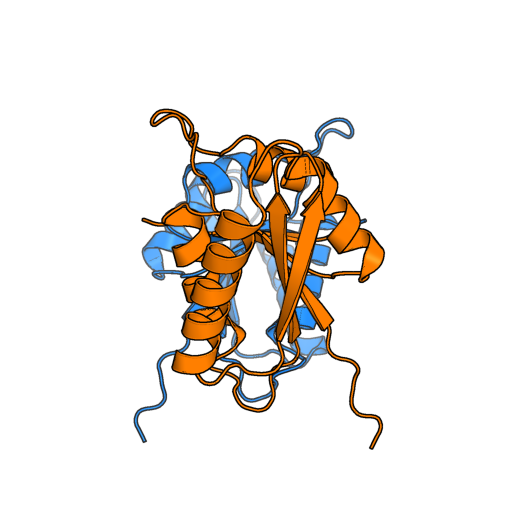 -17.469 1 98.56 95 LYS B CA 1
ATOM 1760 C C . LYS B 1 95 ? -4.695 -8.031 -16.844 1 98.56 95 LYS B C 1
ATOM 1762 O O . LYS B 1 95 ? -5.715 -8.016 -17.547 1 98.56 95 LYS B O 1
ATOM 1767 N N . HIS B 1 96 ? -4.668 -7.723 -15.586 1 98.38 96 HIS B N 1
ATOM 1768 C CA . HIS B 1 96 ? -5.941 -7.586 -14.883 1 98.38 96 HIS B CA 1
ATOM 1769 C C . HIS B 1 96 ? -6.254 -6.121 -14.586 1 98.38 96 HIS B C 1
ATOM 1771 O O . HIS B 1 96 ? -7.199 -5.82 -13.859 1 98.38 96 HIS B O 1
ATOM 1777 N N . HIS B 1 97 ? -5.387 -5.223 -15.086 1 98 97 HIS B N 1
ATOM 1778 C CA . HIS B 1 97 ? -5.559 -3.793 -14.844 1 98 97 HIS B CA 1
ATOM 1779 C C . HIS B 1 97 ? -5.695 -3.498 -13.352 1 98 97 HIS B C 1
ATOM 1781 O O . HIS B 1 97 ? -6.613 -2.791 -12.938 1 98 97 HIS B O 1
ATOM 1787 N N . ALA B 1 98 ? -4.777 -4.055 -12.609 1 98.5 98 ALA B N 1
ATOM 1788 C CA . ALA B 1 98 ? -4.816 -3.922 -11.156 1 98.5 98 ALA B CA 1
ATOM 1789 C C . ALA B 1 98 ? -4.52 -2.488 -10.727 1 98.5 98 ALA B C 1
ATOM 1791 O O . ALA B 1 98 ? -3.648 -1.831 -11.305 1 98.5 98 ALA B O 1
ATOM 1792 N N . SER B 1 99 ? -5.246 -2.051 -9.719 1 97.94 99 SER B N 1
ATOM 1793 C CA . SER B 1 99 ? -4.961 -0.748 -9.125 1 97.94 99 SER B CA 1
ATOM 1794 C C . SER B 1 99 ? -3.93 -0.86 -8.008 1 97.94 99 SER B C 1
ATOM 1796 O O . SER B 1 99 ? -3.305 0.133 -7.633 1 97.94 99 SER B O 1
ATOM 1798 N N . ILE B 1 100 ? -3.785 -2.117 -7.484 1 98.69 100 ILE B N 1
ATOM 1799 C CA . ILE B 1 100 ? -2.928 -2.32 -6.324 1 98.69 100 ILE B CA 1
ATOM 1800 C C . ILE B 1 100 ? -2.17 -3.639 -6.461 1 98.69 100 ILE B C 1
ATOM 1802 O O . ILE B 1 100 ? -2.762 -4.668 -6.789 1 98.69 100 ILE B O 1
ATOM 1806 N N . LEU B 1 101 ? -0.908 -3.578 -6.277 1 98.88 101 LEU B N 1
ATOM 1807 C CA . LEU B 1 101 ? -0.078 -4.77 -6.121 1 98.88 101 LEU B CA 1
ATOM 1808 C C . LEU B 1 101 ? 0.436 -4.887 -4.688 1 98.88 101 LEU B C 1
ATOM 1810 O O . LEU B 1 101 ? 0.992 -3.928 -4.145 1 98.88 101 LEU B O 1
ATOM 1814 N N . VAL B 1 102 ? 0.235 -6.035 -4.102 1 98.88 102 VAL B N 1
ATOM 1815 C CA . VAL B 1 102 ? 0.703 -6.309 -2.746 1 98.88 102 VAL B CA 1
ATOM 1816 C C . VAL B 1 102 ? 1.838 -7.328 -2.787 1 98.88 102 VAL B C 1
ATOM 1818 O O . VAL B 1 102 ? 1.723 -8.367 -3.436 1 98.88 102 VAL B O 1
ATOM 1821 N N . VAL B 1 103 ? 2.928 -7.008 -2.111 1 98.06 103 VAL B N 1
ATOM 1822 C CA . VAL B 1 103 ? 4.047 -7.93 -1.946 1 98.06 103 VAL B CA 1
ATOM 1823 C C . VAL B 1 103 ? 4.539 -7.895 -0.501 1 98.06 103 VAL B C 1
ATOM 1825 O O . VAL B 1 103 ? 4.359 -6.895 0.197 1 98.06 103 VAL B O 1
ATOM 1828 N N . GLY B 1 104 ? 5.074 -8.992 -0.049 1 96.81 104 GLY B N 1
ATOM 1829 C CA . GLY B 1 104 ? 5.832 -8.953 1.192 1 96.81 104 GLY B CA 1
ATOM 1830 C C . GLY B 1 104 ? 7.152 -8.219 1.061 1 96.81 104 GLY B C 1
ATOM 1831 O O . GLY B 1 104 ? 7.656 -8.023 -0.049 1 96.81 104 GLY B O 1
ATOM 1832 N N . SER B 1 105 ? 7.727 -7.84 2.193 1 93.62 105 SER B N 1
ATOM 1833 C CA . SER B 1 105 ? 9.008 -7.148 2.178 1 93.62 105 SER B CA 1
ATOM 1834 C C . SER B 1 105 ? 10.148 -8.102 1.813 1 93.62 105 SER B C 1
ATOM 1836 O O . SER B 1 105 ? 11.172 -7.672 1.28 1 93.62 105 SER B O 1
ATOM 1838 N N . HIS B 1 106 ? 9.828 -9.352 2.152 1 90.31 106 HIS B N 1
ATOM 1839 C CA . HIS B 1 106 ? 10.812 -10.391 1.886 1 90.31 106 HIS B CA 1
ATOM 1840 C C . HIS B 1 106 ? 10.141 -11.648 1.326 1 90.31 106 HIS B C 1
ATOM 1842 O O . HIS B 1 106 ? 8.914 -11.727 1.265 1 90.31 106 HIS B O 1
ATOM 1848 N N . GLY B 1 107 ? 10.992 -12.555 0.807 1 83.81 107 GLY B N 1
ATOM 1849 C CA . GLY B 1 107 ? 10.531 -13.836 0.294 1 83.81 107 GLY B CA 1
ATOM 1850 C C . GLY B 1 107 ? 11.438 -14.992 0.674 1 83.81 107 GLY B C 1
ATOM 1851 O O . GLY B 1 107 ? 12.125 -14.938 1.7 1 83.81 107 GLY B O 1
ATOM 1852 N N . TYR B 1 108 ? 11.422 -16.031 0.02 1 70.06 108 TYR B N 1
ATOM 1853 C CA . TYR B 1 108 ? 12.094 -17.281 0.362 1 70.06 108 TYR B CA 1
ATOM 1854 C C . TYR B 1 108 ? 13.609 -17.109 0.326 1 70.06 108 TYR B C 1
ATOM 1856 O O . TYR B 1 108 ? 14.32 -17.656 1.171 1 70.06 108 TYR B O 1
ATOM 1864 N N . GLY B 1 109 ? 14.164 -16.406 -0.446 1 70.38 109 GLY B N 1
ATOM 1865 C CA . GLY B 1 109 ? 15.602 -16.25 -0.587 1 70.38 109 GLY B CA 1
ATOM 1866 C C . GLY B 1 109 ? 16.125 -14.977 0.063 1 70.38 109 GLY B C 1
ATOM 1867 O O . GLY B 1 109 ? 17.234 -14.531 -0.229 1 70.38 109 GLY B O 1
ATOM 1868 N N . ALA B 1 110 ? 15.383 -14.641 1.053 1 64.81 110 ALA B N 1
ATOM 1869 C CA . ALA B 1 110 ? 15.719 -13.328 1.604 1 64.81 110 ALA B CA 1
ATOM 1870 C C . ALA B 1 110 ? 17.031 -13.383 2.393 1 64.81 110 ALA B C 1
ATOM 1872 O O . ALA B 1 110 ? 17.266 -14.344 3.129 1 64.81 110 ALA B O 1
ATOM 1873 N N . ILE B 1 111 ? 17.844 -12.555 2.018 1 71.38 111 ILE B N 1
ATOM 1874 C CA . ILE B 1 111 ? 19.031 -12.32 2.82 1 71.38 111 ILE B CA 1
ATOM 1875 C C . ILE B 1 111 ? 18.672 -11.5 4.055 1 71.38 111 ILE B C 1
ATOM 1877 O O . ILE B 1 111 ? 18.031 -10.445 3.945 1 71.38 111 ILE B O 1
ATOM 1881 N N . ARG B 1 112 ? 19.047 -12 5.113 1 66.06 112 ARG B N 1
ATOM 1882 C CA . ARG B 1 112 ? 18.703 -11.414 6.402 1 66.06 112 ARG B CA 1
ATOM 1883 C C . ARG B 1 112 ? 19 -9.914 6.422 1 66.06 112 ARG B C 1
ATOM 1885 O O . ARG B 1 112 ? 18.281 -9.148 7.07 1 66.06 112 ARG B O 1
ATOM 1892 N N . ARG B 1 113 ? 20.016 -9.516 5.66 1 72.44 113 ARG B N 1
ATOM 1893 C CA . ARG B 1 113 ? 20.469 -8.125 5.758 1 72.44 113 ARG B CA 1
ATOM 1894 C C . ARG B 1 113 ? 19.688 -7.23 4.812 1 72.44 113 ARG B C 1
ATOM 1896 O O . ARG B 1 113 ? 19.719 -6.004 4.938 1 72.44 113 ARG B O 1
ATOM 1903 N N . ALA B 1 114 ? 19.047 -8.039 3.959 1 75.88 114 ALA B N 1
ATOM 1904 C CA . ALA B 1 114 ? 18.281 -7.219 3.01 1 75.88 114 ALA B CA 1
ATOM 1905 C C . ALA B 1 114 ? 16.984 -6.727 3.627 1 75.88 114 ALA B C 1
ATOM 1907 O O . ALA B 1 114 ? 16.281 -7.48 4.312 1 75.88 114 ALA B O 1
ATOM 1908 N N . PHE B 1 115 ? 16.703 -5.504 3.5 1 81.38 115 PHE B N 1
ATOM 1909 C CA . PHE B 1 115 ? 15.453 -4.961 4.035 1 81.38 115 PHE B CA 1
ATOM 1910 C C . PHE B 1 115 ? 14.297 -5.234 3.086 1 81.38 115 PHE B C 1
ATOM 1912 O O . PHE B 1 115 ? 13.164 -5.445 3.525 1 81.38 115 PHE B O 1
ATOM 1919 N N . LEU B 1 116 ? 14.711 -5.199 1.85 1 91.38 116 LEU B N 1
ATOM 1920 C CA . LEU B 1 116 ? 13.695 -5.445 0.831 1 91.38 116 LEU B CA 1
ATOM 1921 C C . LEU B 1 116 ? 14.133 -6.566 -0.107 1 91.38 116 LEU B C 1
ATOM 1923 O O . LEU B 1 116 ? 15.281 -6.605 -0.544 1 91.38 116 LEU B O 1
ATOM 1927 N N . GLY B 1 117 ? 13.266 -7.391 -0.359 1 92.75 117 GLY B N 1
ATOM 1928 C CA . GLY B 1 117 ? 13.531 -8.453 -1.315 1 92.75 117 GLY B CA 1
ATOM 1929 C C . GLY B 1 117 ? 13.641 -7.957 -2.744 1 92.75 117 GLY B C 1
ATOM 1930 O O . GLY B 1 117 ? 13.117 -6.891 -3.076 1 92.75 117 GLY B O 1
ATOM 1931 N N . SER B 1 118 ? 14.273 -8.742 -3.562 1 93.25 118 SER B N 1
ATOM 1932 C CA . SER B 1 118 ? 14.508 -8.383 -4.957 1 93.25 118 SER B CA 1
ATOM 1933 C C . SER B 1 118 ? 13.203 -8.242 -5.723 1 93.25 118 SER B C 1
ATOM 1935 O O . SER B 1 118 ? 13.062 -7.352 -6.562 1 93.25 118 SER B O 1
ATOM 1937 N N . VAL B 1 119 ? 12.203 -9.047 -5.41 1 94.62 119 VAL B N 1
ATOM 1938 C CA . VAL B 1 119 ? 10.914 -8.992 -6.105 1 94.62 119 VAL B CA 1
ATOM 1939 C C . VAL B 1 119 ? 10.164 -7.73 -5.699 1 94.62 119 VAL B C 1
ATOM 1941 O O . VAL B 1 119 ? 9.664 -6.992 -6.555 1 94.62 119 VAL B O 1
ATOM 1944 N N . SER B 1 120 ? 10.094 -7.492 -4.43 1 96.06 120 SER B N 1
ATOM 1945 C CA . SER B 1 120 ? 9.406 -6.293 -3.953 1 96.06 120 SER B CA 1
ATOM 1946 C C . SER B 1 120 ? 10.07 -5.027 -4.496 1 96.06 120 SER B C 1
ATOM 1948 O O . SER B 1 120 ? 9.383 -4.105 -4.941 1 96.06 120 SER B O 1
ATOM 1950 N N . ASP B 1 121 ? 11.367 -5.055 -4.5 1 94.5 121 ASP B N 1
ATOM 1951 C CA . ASP B 1 121 ? 12.109 -3.92 -5.039 1 94.5 121 ASP B CA 1
ATOM 1952 C C . ASP B 1 121 ? 11.797 -3.717 -6.523 1 94.5 121 ASP B C 1
ATOM 1954 O O . ASP B 1 121 ? 11.531 -2.596 -6.957 1 94.5 121 ASP B O 1
ATOM 1958 N N . TYR B 1 122 ? 11.812 -4.746 -7.242 1 95.69 122 TYR B N 1
ATOM 1959 C CA . TYR B 1 122 ? 11.516 -4.688 -8.664 1 95.69 122 TYR B CA 1
ATOM 1960 C C . TYR B 1 122 ? 10.109 -4.164 -8.914 1 95.69 122 TYR B C 1
ATOM 1962 O O . TYR B 1 122 ? 9.898 -3.312 -9.781 1 95.69 122 TYR B O 1
ATOM 1970 N N . CYS B 1 123 ? 9.156 -4.574 -8.188 1 96.94 123 CYS B N 1
ATOM 1971 C CA . CYS B 1 123 ? 7.758 -4.207 -8.375 1 96.94 123 CYS B CA 1
ATOM 1972 C C . CYS B 1 123 ? 7.535 -2.727 -8.086 1 96.94 123 CYS B C 1
ATOM 1974 O O . CYS B 1 123 ? 6.777 -2.059 -8.789 1 96.94 123 CYS B O 1
ATOM 1976 N N . ILE B 1 124 ? 8.195 -2.236 -7.078 1 96 124 ILE B N 1
ATOM 1977 C CA . ILE B 1 124 ? 8.078 -0.815 -6.77 1 96 124 ILE B CA 1
ATOM 1978 C C . ILE B 1 124 ? 8.516 0.014 -7.973 1 96 124 ILE B C 1
ATOM 1980 O O . ILE B 1 124 ? 7.93 1.061 -8.258 1 96 124 ILE B O 1
ATOM 1984 N N . HIS B 1 125 ? 9.414 -0.506 -8.68 1 94.38 125 HIS B N 1
ATOM 1985 C CA . HIS B 1 125 ? 10.023 0.257 -9.766 1 94.38 125 HIS B CA 1
ATOM 1986 C C . HIS B 1 125 ? 9.297 0.027 -11.086 1 94.38 125 HIS B C 1
ATOM 1988 O O . HIS B 1 125 ? 9.297 0.898 -11.953 1 94.38 125 HIS B O 1
ATOM 1994 N N . ASN B 1 126 ? 8.625 -1.082 -11.172 1 96.31 126 ASN B N 1
ATOM 1995 C CA . ASN B 1 126 ? 8.242 -1.464 -12.531 1 96.31 126 ASN B CA 1
ATOM 1996 C C . ASN B 1 126 ? 6.734 -1.688 -12.641 1 96.31 126 ASN B C 1
ATOM 1998 O O . ASN B 1 126 ? 6.188 -1.71 -13.742 1 96.31 126 ASN B O 1
ATOM 2002 N N . ALA B 1 127 ? 6.098 -1.956 -11.523 1 97.12 127 ALA B N 1
ATOM 2003 C CA . ALA B 1 127 ? 4.652 -2.143 -11.609 1 97.12 127 ALA B CA 1
ATOM 2004 C C . ALA B 1 127 ? 3.963 -0.868 -12.086 1 97.12 127 ALA B C 1
ATOM 2006 O O . ALA B 1 127 ? 4.352 0.237 -11.703 1 97.12 127 ALA B O 1
ATOM 2007 N N . SER B 1 128 ? 2.932 -0.981 -12.812 1 97.25 128 SER B N 1
ATOM 2008 C CA . SER B 1 128 ? 2.229 0.168 -13.375 1 97.25 128 SER B CA 1
ATOM 2009 C C . SER B 1 128 ? 1.139 0.665 -12.43 1 97.25 128 SER B C 1
ATOM 2011 O O . SER B 1 128 ? 0.28 1.455 -12.828 1 97.25 128 SER B O 1
ATOM 2013 N N . CYS B 1 129 ? 1.116 0.16 -11.25 1 98.06 129 CYS B N 1
ATOM 2014 C CA . CYS B 1 129 ? 0.128 0.546 -10.25 1 98.06 129 CYS B CA 1
ATOM 2015 C C . CYS B 1 129 ? 0.79 0.802 -8.898 1 98.06 129 CYS B C 1
ATOM 2017 O O . CYS B 1 129 ? 1.997 0.608 -8.75 1 98.06 129 CYS B O 1
ATOM 2019 N N . SER B 1 130 ? 0.013 1.274 -7.926 1 98.44 130 SER B N 1
ATOM 2020 C CA . SER B 1 130 ? 0.514 1.477 -6.57 1 98.44 130 SER B CA 1
ATOM 2021 C C . SER B 1 130 ? 0.865 0.149 -5.906 1 98.44 130 SER B C 1
ATOM 2023 O O . SER B 1 130 ? 0.254 -0.879 -6.203 1 98.44 130 SER B O 1
ATOM 2025 N N . VAL B 1 131 ? 1.896 0.191 -5.086 1 98.62 131 VAL B N 1
ATOM 2026 C CA . VAL B 1 131 ? 2.412 -1.033 -4.484 1 98.62 131 VAL B CA 1
ATOM 2027 C C . VAL B 1 131 ? 2.309 -0.946 -2.963 1 98.62 131 VAL B C 1
ATOM 2029 O O . VAL B 1 131 ? 2.65 0.079 -2.367 1 98.62 131 VAL B O 1
ATOM 2032 N N . VAL B 1 132 ? 1.805 -1.983 -2.357 1 98.75 132 VAL B N 1
ATOM 2033 C CA . VAL B 1 132 ? 1.797 -2.16 -0.909 1 98.75 132 VAL B CA 1
ATOM 2034 C C . VAL B 1 132 ? 2.912 -3.121 -0.499 1 98.75 132 VAL B C 1
ATOM 2036 O O . VAL B 1 132 ? 2.928 -4.277 -0.922 1 98.75 132 VAL B O 1
ATOM 2039 N N . ILE B 1 133 ? 3.809 -2.627 0.256 1 98.25 133 ILE B N 1
ATOM 2040 C CA . ILE B 1 133 ? 4.836 -3.459 0.87 1 98.25 133 ILE B CA 1
ATOM 2041 C C . ILE B 1 133 ? 4.418 -3.838 2.287 1 98.25 133 ILE B C 1
ATOM 2043 O O . ILE B 1 133 ? 4.367 -2.984 3.176 1 98.25 133 ILE B O 1
ATOM 2047 N N . VAL B 1 134 ? 4.164 -5.078 2.486 1 98.38 134 VAL B N 1
ATOM 2048 C CA . VAL B 1 134 ? 3.723 -5.555 3.793 1 98.38 134 VAL B CA 1
ATOM 2049 C C . VAL B 1 134 ? 4.93 -5.992 4.621 1 98.38 134 VAL B C 1
ATOM 2051 O O . VAL B 1 134 ? 5.727 -6.824 4.176 1 98.38 134 VAL B O 1
ATOM 2054 N N . LYS B 1 135 ? 5.016 -5.441 5.742 1 94.25 135 LYS B N 1
ATOM 2055 C CA . LYS B 1 135 ? 6.148 -5.707 6.625 1 94.25 135 LYS B CA 1
ATOM 2056 C C . LYS B 1 135 ? 5.73 -6.578 7.809 1 94.25 135 LYS B C 1
ATOM 2058 O O . LYS B 1 135 ? 4.781 -6.246 8.523 1 94.25 135 LYS B O 1
ATOM 2063 N N . LYS B 1 136 ? 6.371 -7.668 7.875 1 85.88 136 LYS B N 1
ATOM 2064 C CA . LYS B 1 136 ? 6.164 -8.523 9.039 1 85.88 136 LYS B CA 1
ATOM 2065 C C . LYS B 1 136 ? 7.066 -8.102 10.195 1 85.88 136 LYS B C 1
ATOM 2067 O O . LYS B 1 136 ? 8.289 -8.047 10.047 1 85.88 136 LYS B O 1
ATOM 2072 N N . THR B 1 137 ? 6.617 -7.289 11.07 1 66.94 137 THR B N 1
ATOM 2073 C CA . THR B 1 137 ? 7.402 -6.867 12.227 1 66.94 137 THR B CA 1
ATOM 2074 C C . THR B 1 137 ? 7.422 -7.961 13.289 1 66.94 137 THR B C 1
ATOM 2076 O O . THR B 1 137 ? 6.5 -8.773 13.367 1 66.94 137 THR B O 1
#

Radius of gyration: 18.49 Å; Cα contacts (8 Å, |Δi|>4): 530; chains: 2; bounding box: 49×60×38 Å

InterPro domains:
  IPR006015 Universal stress protein A family [PR01438] (6-24)
  IPR006015 Universal stress protein A family [PR01438] (95-107)
  IPR006015 Universal stress protein A family [PR01438] (113-135)
  IPR006016 UspA [PF00582] (9-135)
  IPR014729 Rossmann-like alpha/beta/alpha sandwich fold [G3DSA:3.40.50.620] (1-137)

Solvent-accessible surface area (backbone atoms only — not comparable to full-atom values): 14615 Å² total; per-residue (Å²): 126,85,72,75,79,56,46,30,34,35,34,51,41,58,90,23,69,41,17,52,47,30,53,52,49,49,40,62,69,63,35,53,70,37,59,90,65,42,56,58,36,40,36,42,35,30,47,36,48,80,86,52,58,70,63,56,54,50,51,40,53,49,52,52,48,48,55,30,51,77,60,72,50,74,70,59,44,80,44,77,33,76,34,58,53,51,58,35,52,41,48,48,35,60,74,61,60,27,59,33,38,37,30,17,30,40,50,78,82,52,48,88,84,51,75,59,23,72,48,42,53,44,41,69,72,64,34,91,34,22,32,34,39,30,55,86,123,125,85,72,76,79,56,46,30,34,35,33,50,39,58,88,23,69,41,17,51,47,31,53,52,48,49,39,62,68,62,34,52,71,38,59,89,66,44,55,58,36,40,35,43,35,30,49,36,49,80,86,52,58,69,63,57,54,50,50,42,51,48,53,51,48,49,56,30,50,77,62,71,48,74,73,60,45,80,45,77,33,78,33,56,52,51,58,35,53,41,48,48,36,60,73,62,61,26,58,32,39,37,31,17,30,40,50,78,82,51,50,88,84,50,76,57,21,70,48,42,53,44,41,70,71,63,34,90,34,21,33,34,39,32,54,87,122

Nearest PDB structures (foldseek):
  2z09-assembly1_A  TM=8.294E-01  e=1.671E-08  Thermus thermophilus
  5ahw-assembly3_E  TM=8.168E-01  e=1.208E-08  Mycolicibacterium smegmatis MC2 155
  5ahw-assembly2_D  TM=8.239E-01  e=3.198E-08  Mycolicibacterium smegmatis MC2 155
  5ahw-assembly1_B  TM=8.190E-01  e=6.530E-08  Mycolicibacterium smegmatis MC2 155
  7mq5-assembly1_A  TM=7.036E-01  e=2.912E-05  Pseudomonas aeruginosa UCBPP-PA14

pLDDT: mean 91.89, std 11.16, range [36.16, 98.88]

=== Feature glossary ===
Feature key, reading from the visual/contextual features back to the raw sequence:

Rendered structure images. Structure images are PyMOL renders from six orthogonal camera directions. Cartoon representation draws helices as coils and strands as arrows; sticks shows the backbone as bonds; surface shows the solvent-excluded envelope. Rainbow coloring maps sequence position to hue (blue→red, N→C); chain coloring assigns a distinct color per polypeptide.

Contact-map, Ramacha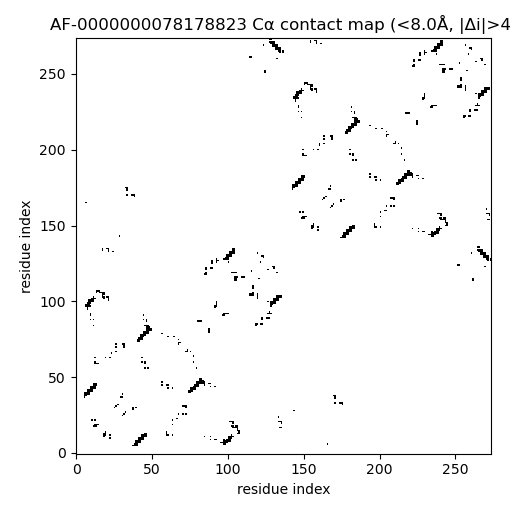ndran, and PAE plots. Three diagnostic plots accompany the record. The Cα contact map visualizes the tertiary structure as a 2D adjacency matrix (8 Å cutoff, sequence-local contacts suppressed). The Ramachandran plot shows the distribution of backbone (φ, ψ) torsions, with points in the α and β basins reflecting secondary structure content. The PAE plot shows AlphaFold's inter-residue confidence as a color matrix.

InterPro / GO / CATH / organism. The annotation block draws on four external resources. InterPro: which protein families and domains the sequence belongs to. GO: standardized terms for what the protein does, what process it participates in, and where in the cell it acts. CATH: which structural fold it has in the CATH hierarchy. Organism: the species of origin.

Nearest PDB structures. Structural nearest neighbors (via Foldseek easy-search vs the PDB). Reported per hit: target PDB id, E-value, and alignment TM-score. A TM-score above ~0.5 is the conventional threshold for 'same fold'.

Predicted aligned error. Predicted aligned error is AlphaFold's pairwise confidence. Unlike pLDDT (per-residue), PAE is per-residue-pair and captures whether two parts of the structure are correctly placed relative to each other. Units are ångströms of expected positional error.

Solvent-accessible surface area. SASA measures how much of the protein is reachable by solvent. It is computed by rolling a water-sized probe over the atomic surface and summing the exposed area (Å²). Per-residue SASA distinguishes core (buried, low SASA) from surface (exposed, high SASA) residues; total SASA is a whole-molecule size measure.

B-factor. Crystallographic B-factors measure how much each atom's electron density is smeared out, in Å². They rise in mobile loops and surface residues and fall in the buried interior. In AlphaFold models this column is repurposed to hold pLDDT instead.

pLDDT. For AlphaFold models, the B-factor field carries pLDDT — the model's own estimate of local accuracy on a 0–100 scale. Regions with pLDDT<50 should be treated as essentially unmodeled; they often correspond to intrinsically disordered segments.

Backbone torsions (φ/ψ). φ (phi) and ψ (psi) are the two rotatable backbone dihedrals per residue: φ is the C(i-1)–N–Cα–C torsion, ψ is the N–Cα–C–N(i+1) torsion, both in degrees on (−180°, 180°]. α-helical residues cluster near (−60°, −45°); β-strand residues near (−120°, +130°). A Ramachandran plot is simply a scatter of (φ, ψ) for every residue.

Radius of gyration, Cα contacts, bounding box. Radius of gyration (Rg) is the root-mean-square distance of Cα atoms from their centroid — a single number for overall size and compactness. A globular domain of N residues has Rg ≈ 2.2·N^0.38 Å; an extended or disordered chain has a much larger Rg. The Cα contact count is the number of residue pairs whose Cα atoms are within 8 Å and are more than four positions apart in sequence — a standard proxy for tertiary packing density. The bounding box is the smallest axis-aligned box enclosing all Cα atoms.

Secondary structure (3-state, P-SEA). Three-state secondary structure (P-SEA) collapses the eight DSSP classes into helix (a), strand (b), and coil (c). P-SEA assigns these from Cα geometry alone — distances and angles — without requiring backbone oxygens, so it works on any Cα trace.

Secondary structure (8-state, DSSP). Secondary structure is the local, repeating backbone conformation. DSSP classifies it into eight states by reading the hydrogen-bond network: three helix types (H, G, I), two β types (E, B), two non-regular types (T, S), and unstructured coil (-).

Foldseek 3Di. The Foldseek 3Di string encodes local tertiary geometry as a 20-letter alphabet — one character per residue — derived from the relative positions of nearby Cα atoms. Unlike the amino-acid sequence, 3Di is a direct function of the 3D structure, so two proteins with the same fold have similar 3Di strings even at low sequence identity.

mmCIF coordinates. Structure coordinates are given as an mmCIF _atom_site loop: one row per atom with element, residue name, chain id, sequence number, and x/y/z position in Å. Only the four main-chain atoms per residue are included here; side chains are omitted to keep the record compact.

Sequence. This is the polypeptide sequence — one letter per residue, N-terminus first. Length ranges from a few dozen residues for small domains to over a thousand for large multi-domain proteins.